Protein AF-A0A1S7RBU4-F1 (afdb_monomer_lite)

Organism: NCBI:txid1183427

Radius of gyration: 19.53 Å; chains: 1; bounding box: 45×47×64 Å

Secondary structure (DSSP, 8-state):
-EEEEEGGGTTSHHHHHHHHHHHHS--TT-S--EEEEE-HHHHHHIIIIIHHHHHHHH-S-EEEEEEEES-SHHHHHHHHHTT-B--SS-TTPBPP-EEEEEEEE--TT-TTS-----------SS-TT-TT---S-HHHHHHHHHHHTTT---S-EE---SS-HHHHHHHHHHHHHTHHHHHHHHHTEE-HHHHHHHHTT-------

Foldseek 3Di:
DEEEEEQVPPPDPVVVVVVVVCVVVDPPVDPDYDYDYDDDVVLVCVVPPVQVVCCVVPQDKDKYKYWDWCPPPVNVVVCVVVVQACDPVQVLHFDTDIDMDIDIDGDPPPPVDDDPPDDAFFDWPFDPPDPPTDQTQPSVLVRVCVCCPPNDDDPAAEAARGSDPNSVRNVVVNCVSVVVSCVVRVVRYHYPRVVVVVVVPPPPPDDD

Sequence (208 aa):
MLLLLPYWMEGGVVAEAFDARLKQTPLTQVKSLSVSFGGQAESLQLVGRDGPEIVRRTGRVVLAAVVDSYIHSDMLDSLAYHGELLTRDNPYGMIPGEAAAVFALGPEDDARLGRIARLAIMEEPENPIDPERGLMGRARASCYGALLEGGFSPDRFIVDLNGDRVRAEEFGYAITTNAAQMADLSDRAEIPALQFALSTGIDIDGSA

Structure (mmCIF, N/CA/C/O backbone):
data_AF-A0A1S7RBU4-F1
#
_entry.id   AF-A0A1S7RBU4-F1
#
loop_
_atom_site.group_PDB
_atom_site.id
_atom_site.type_symbol
_atom_site.label_atom_id
_atom_site.label_alt_id
_atom_site.label_comp_id
_atom_site.label_asym_id
_atom_site.label_entity_id
_atom_site.label_seq_id
_atom_site.pdbx_PDB_ins_code
_atom_site.Cartn_x
_atom_site.Cartn_y
_atom_site.Cartn_z
_atom_site.occupancy
_atom_site.B_iso_or_equiv
_atom_site.auth_seq_id
_atom_site.auth_comp_id
_atom_site.auth_asym_id
_atom_site.auth_atom_id
_atom_site.pdbx_PDB_model_num
ATOM 1 N N . MET A 1 1 ? -10.114 5.257 15.081 1.00 94.06 1 MET A N 1
ATOM 2 C CA . MET A 1 1 ? -9.979 5.226 13.619 1.00 94.06 1 MET A CA 1
ATOM 3 C C . MET A 1 1 ? -8.619 5.782 13.283 1.00 94.06 1 MET A C 1
ATOM 5 O O . MET A 1 1 ? -8.250 6.815 13.830 1.00 94.06 1 MET A O 1
ATOM 9 N N . LEU A 1 2 ? -7.884 5.060 12.456 1.00 96.31 2 LEU A N 1
ATOM 10 C CA . LEU A 1 2 ? -6.666 5.519 11.819 1.00 96.31 2 LEU A CA 1
ATOM 11 C C . LEU A 1 2 ? -7.041 5.860 10.379 1.00 96.31 2 LEU A C 1
ATOM 13 O O . LEU A 1 2 ? -7.685 5.040 9.727 1.00 96.31 2 LEU A O 1
ATOM 17 N N . LEU A 1 3 ? -6.722 7.064 9.927 1.00 95.25 3 LEU A N 1
ATOM 18 C CA . LEU A 1 3 ? -6.988 7.530 8.574 1.00 95.25 3 LEU A CA 1
ATOM 19 C C . LEU A 1 3 ? -5.660 7.883 7.913 1.00 95.25 3 LEU A C 1
ATOM 21 O O . LEU A 1 3 ? -5.007 8.835 8.334 1.00 95.25 3 LEU A O 1
ATOM 25 N N . LEU A 1 4 ? -5.286 7.119 6.893 1.00 95.62 4 LEU A N 1
ATOM 26 C CA . LEU A 1 4 ? -4.128 7.396 6.058 1.00 95.62 4 LEU A CA 1
ATOM 27 C C . LEU A 1 4 ? -4.569 8.186 4.828 1.00 95.62 4 LEU A C 1
ATOM 29 O O . LEU A 1 4 ? -5.413 7.722 4.056 1.00 95.62 4 LEU A O 1
ATOM 33 N N . LEU A 1 5 ? -4.000 9.377 4.687 1.00 94.31 5 LEU A N 1
ATOM 34 C CA . LEU A 1 5 ? -4.124 10.232 3.516 1.00 94.31 5 LEU A CA 1
ATOM 35 C C . LEU A 1 5 ? -2.856 10.113 2.648 1.00 94.31 5 LEU A C 1
ATOM 37 O O . LEU A 1 5 ? -1.787 9.780 3.171 1.00 94.31 5 LEU A O 1
ATOM 41 N N . PRO A 1 6 ? -2.937 10.415 1.345 1.00 91.81 6 PRO A N 1
ATOM 42 C CA . PRO A 1 6 ? -1.786 10.383 0.451 1.00 91.81 6 PRO A CA 1
ATOM 43 C C . PRO A 1 6 ? -0.720 11.395 0.846 1.00 91.81 6 PRO A C 1
ATOM 45 O O . PRO A 1 6 ? -1.039 12.540 1.168 1.00 91.81 6 PRO A O 1
ATOM 48 N N . TYR A 1 7 ? 0.548 11.002 0.737 1.00 90.56 7 TYR A N 1
ATOM 49 C CA . TYR A 1 7 ? 1.692 11.867 1.034 1.00 90.56 7 TYR A CA 1
ATOM 50 C C . TYR A 1 7 ? 1.645 13.222 0.308 1.00 90.56 7 TYR A C 1
ATOM 52 O O . TYR A 1 7 ? 1.931 14.251 0.908 1.00 90.56 7 TYR A O 1
ATOM 60 N N . TRP A 1 8 ? 1.203 13.256 -0.952 1.00 87.94 8 TRP A N 1
ATOM 61 C CA . TRP A 1 8 ? 1.140 14.496 -1.737 1.00 87.94 8 TRP A CA 1
ATOM 62 C C . TRP A 1 8 ? 0.174 15.548 -1.170 1.00 87.94 8 TRP A C 1
ATOM 64 O O . TRP A 1 8 ? 0.286 16.726 -1.501 1.00 87.94 8 TRP A O 1
ATOM 74 N N . MET A 1 9 ? -0.777 15.142 -0.322 1.00 90.44 9 MET A N 1
ATOM 75 C CA . MET A 1 9 ? -1.681 16.071 0.355 1.00 90.44 9 MET A CA 1
ATOM 76 C C . MET A 1 9 ? -1.032 16.744 1.571 1.00 90.44 9 MET A C 1
ATOM 78 O O . MET A 1 9 ? -1.576 17.734 2.066 1.00 90.44 9 MET A O 1
ATOM 82 N N . GLU A 1 10 ? 0.077 16.213 2.092 1.00 91.56 10 GLU A N 1
ATOM 83 C CA . GLU A 1 10 ? 0.672 16.659 3.351 1.00 91.56 10 GLU A CA 1
ATOM 84 C C . GLU A 1 10 ? 1.029 18.154 3.312 1.00 91.56 10 GLU A C 1
ATOM 86 O O . GLU A 1 10 ? 1.735 18.633 2.428 1.00 91.56 10 GLU A O 1
ATOM 91 N N . GLY A 1 11 ? 0.501 18.915 4.276 1.00 88.31 11 GLY A N 1
ATOM 92 C CA . GLY A 1 11 ? 0.744 20.359 4.386 1.00 88.31 11 GLY A CA 1
ATOM 93 C C . GLY A 1 11 ? 0.125 21.223 3.276 1.00 88.31 11 GLY A C 1
ATOM 94 O O . GLY A 1 11 ? 0.402 22.419 3.231 1.00 88.31 11 GLY A O 1
ATOM 95 N N . GLY A 1 12 ? -0.696 20.649 2.389 1.00 88.31 12 GLY A N 1
ATOM 96 C CA . GLY A 1 12 ? -1.317 21.353 1.266 1.00 88.31 12 GLY A CA 1
ATOM 97 C C . GLY A 1 12 ? -2.764 21.797 1.508 1.00 88.31 12 GLY A C 1
ATOM 98 O O . GLY A 1 12 ? -3.464 21.307 2.397 1.00 88.31 12 GLY A O 1
ATOM 99 N N . VAL A 1 13 ? -3.260 22.674 0.627 1.00 89.88 13 VAL A N 1
ATOM 100 C CA . VAL A 1 13 ? -4.643 23.201 0.658 1.00 89.88 13 VAL A CA 1
ATOM 101 C C . VAL A 1 13 ? -5.711 22.105 0.578 1.00 89.88 13 VAL A C 1
ATOM 103 O O . VAL A 1 13 ? -6.801 22.245 1.133 1.00 89.88 13 VAL A O 1
ATOM 106 N N . VAL A 1 14 ? -5.398 20.986 -0.084 1.00 88.62 14 VAL A N 1
ATOM 107 C CA . VAL A 1 14 ? -6.306 19.837 -0.199 1.00 88.62 14 VAL A CA 1
ATOM 108 C C . VAL A 1 14 ? -6.482 19.148 1.157 1.00 88.62 14 VAL A C 1
ATOM 110 O O . VAL A 1 14 ? -7.610 18.815 1.523 1.00 88.62 14 VAL A O 1
ATOM 113 N N . ALA A 1 15 ? -5.410 18.986 1.944 1.00 90.50 15 ALA A N 1
ATOM 114 C CA . ALA A 1 15 ? -5.504 18.436 3.297 1.00 90.50 15 ALA A CA 1
ATOM 115 C C . ALA A 1 15 ? -6.285 19.360 4.239 1.00 90.50 15 ALA A C 1
ATOM 117 O O . ALA A 1 15 ? -7.113 18.877 5.011 1.00 90.50 15 ALA A O 1
ATOM 118 N N . GLU A 1 16 ? -6.085 20.677 4.145 1.00 91.69 16 GLU A N 1
ATOM 119 C CA . GLU A 1 16 ? -6.846 21.655 4.933 1.00 91.69 16 GLU A CA 1
ATOM 120 C C . GLU A 1 16 ? -8.346 21.602 4.612 1.00 91.69 16 GLU A C 1
ATOM 122 O O . GLU A 1 16 ? -9.185 21.551 5.517 1.00 91.69 16 GLU A O 1
ATOM 127 N N . ALA A 1 17 ? -8.698 21.560 3.323 1.00 90.56 17 ALA A N 1
ATOM 128 C CA . ALA A 1 17 ? -10.083 21.443 2.877 1.00 90.56 17 ALA A CA 1
ATOM 129 C C . ALA A 1 17 ? -10.718 20.116 3.325 1.00 90.56 17 ALA A C 1
ATOM 131 O O . ALA A 1 17 ? -11.875 20.091 3.764 1.00 90.56 17 ALA A O 1
ATOM 132 N N . PHE A 1 18 ? -9.961 19.018 3.251 1.00 89.94 18 PHE A N 1
ATOM 133 C CA . PHE A 1 18 ? -10.397 17.710 3.725 1.00 89.94 18 PHE A CA 1
ATOM 134 C C . PHE A 1 18 ? -10.658 17.716 5.238 1.00 89.94 18 PHE A C 1
ATOM 136 O O . PHE A 1 18 ? -11.733 17.301 5.674 1.00 89.94 18 PHE A O 1
ATOM 143 N N . ASP A 1 19 ? -9.730 18.242 6.042 1.00 89.94 19 ASP A N 1
ATOM 144 C CA . ASP A 1 19 ? -9.872 18.343 7.500 1.00 89.94 19 ASP A CA 1
ATOM 145 C C . ASP A 1 19 ? -11.056 19.239 7.902 1.00 89.94 19 ASP A C 1
ATOM 147 O O . ASP A 1 19 ? -11.863 18.873 8.763 1.00 89.94 19 ASP A O 1
ATOM 151 N N . ALA A 1 20 ? -11.244 20.375 7.222 1.00 91.62 20 ALA A N 1
ATOM 152 C CA . ALA A 1 20 ? -12.401 21.242 7.432 1.00 91.62 20 ALA A CA 1
ATOM 153 C C . ALA A 1 20 ? -13.725 20.501 7.176 1.00 91.62 20 ALA A C 1
ATOM 155 O O . ALA A 1 20 ? -14.667 20.612 7.967 1.00 91.62 20 ALA A O 1
ATOM 156 N N . ARG A 1 21 ? -13.794 19.697 6.108 1.00 91.56 21 ARG A N 1
ATOM 157 C CA . ARG A 1 21 ? -14.980 18.895 5.776 1.00 91.56 21 ARG A CA 1
ATOM 158 C C . ARG A 1 21 ? -15.196 17.740 6.751 1.00 91.56 21 ARG A C 1
ATOM 160 O O . ARG A 1 21 ? -16.340 17.447 7.107 1.00 91.56 21 ARG A O 1
ATOM 167 N N . LEU A 1 22 ? -14.122 17.118 7.226 1.00 88.94 22 LEU A N 1
ATOM 168 C CA . LEU A 1 22 ? -14.175 16.052 8.221 1.00 88.94 22 LEU A CA 1
ATOM 169 C C . LEU A 1 22 ? -14.716 16.566 9.561 1.00 88.94 22 LEU A C 1
ATOM 171 O O . LEU A 1 22 ? -15.586 15.935 10.155 1.00 88.94 22 LEU A O 1
ATOM 175 N N . LYS A 1 23 ? -14.298 17.763 9.989 1.00 87.88 23 LYS A N 1
ATOM 176 C CA . LYS A 1 23 ? -14.833 18.443 11.183 1.00 87.88 23 LYS A CA 1
ATOM 177 C C . LYS A 1 23 ? -16.326 18.765 11.073 1.00 87.88 23 LYS A C 1
ATOM 179 O O . LYS A 1 23 ? -17.026 18.756 12.082 1.00 87.88 23 LYS A O 1
ATOM 184 N N . GLN A 1 24 ? -16.820 19.025 9.863 1.00 91.00 24 GLN A N 1
ATOM 185 C CA . GLN A 1 24 ? -18.243 19.268 9.592 1.00 91.00 24 GLN A CA 1
ATOM 186 C C . GLN A 1 24 ? -19.065 17.976 9.460 1.00 91.00 24 GLN A C 1
ATOM 188 O O . GLN A 1 24 ? -20.294 18.031 9.486 1.00 91.00 24 GLN A O 1
ATOM 193 N N . THR A 1 25 ? -18.409 16.819 9.337 1.00 87.94 25 THR A N 1
ATOM 194 C CA . THR A 1 25 ? -19.052 15.520 9.107 1.00 87.94 25 THR A CA 1
ATOM 195 C C . THR A 1 25 ? -18.827 14.610 10.319 1.00 87.94 25 THR A C 1
ATOM 197 O O . THR A 1 25 ? -17.895 13.803 10.328 1.00 87.94 25 THR A O 1
ATOM 200 N N . PRO A 1 26 ? -19.645 14.724 11.382 1.00 80.50 26 PRO A N 1
ATOM 201 C CA . PRO A 1 26 ? -19.399 14.006 12.625 1.00 80.50 26 PRO A CA 1
ATOM 202 C C . PRO A 1 26 ? -19.493 12.489 12.435 1.00 80.50 26 PRO A C 1
ATOM 204 O O . PRO A 1 26 ? -20.545 11.936 12.112 1.00 80.50 26 PRO A O 1
ATOM 207 N N . LEU A 1 27 ? -18.391 11.798 12.721 1.00 89.00 27 LEU A N 1
ATOM 208 C CA . LEU A 1 27 ? -18.329 10.340 12.765 1.00 89.00 27 LEU A CA 1
ATOM 209 C C . LEU A 1 27 ? -18.802 9.851 14.141 1.00 89.00 27 LEU A C 1
ATOM 211 O O . LEU A 1 27 ? -18.001 9.544 15.019 1.00 89.00 27 LEU A O 1
ATOM 215 N N . THR A 1 28 ? -20.119 9.790 14.342 1.00 87.56 28 THR A N 1
ATOM 216 C CA . THR A 1 28 ? -20.761 9.560 15.657 1.00 87.56 28 THR A CA 1
ATOM 217 C C . THR A 1 28 ? -20.334 8.275 16.377 1.00 87.56 28 THR A C 1
ATOM 219 O O . THR A 1 28 ? -20.399 8.209 17.603 1.00 87.56 28 THR A O 1
ATOM 222 N N . GLN A 1 29 ? -19.873 7.259 15.645 1.00 88.19 29 GLN A N 1
ATOM 223 C CA . GLN A 1 29 ? -19.401 5.987 16.207 1.00 88.19 29 GLN A CA 1
ATOM 224 C C . GLN A 1 29 ? -17.879 5.947 16.440 1.00 88.19 29 GLN A C 1
ATOM 226 O O . GLN A 1 29 ? -17.362 5.007 17.049 1.00 88.19 29 GLN A O 1
ATOM 231 N N . VAL A 1 30 ? -17.141 6.963 15.986 1.00 91.44 30 VAL A N 1
ATOM 232 C CA . VAL A 1 30 ? -15.683 7.035 16.093 1.00 91.44 30 VAL A CA 1
ATOM 233 C C . VAL A 1 30 ? -15.299 7.797 17.358 1.00 91.44 30 VAL A C 1
ATOM 235 O O . VAL A 1 30 ? -15.449 9.008 17.452 1.00 91.44 30 VAL A O 1
ATOM 238 N N . LYS A 1 31 ? -14.763 7.074 18.348 1.00 90.88 31 LYS A N 1
ATOM 239 C CA . LYS A 1 31 ? -14.327 7.663 19.631 1.00 90.88 31 LYS A CA 1
ATOM 240 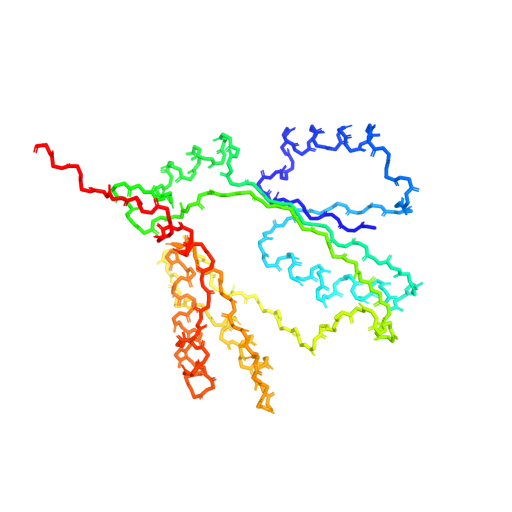C C . LYS A 1 31 ? -13.033 8.469 19.533 1.00 90.88 31 LYS A C 1
ATOM 242 O O . LYS A 1 31 ? -12.808 9.368 20.333 1.00 90.88 31 LYS A O 1
ATOM 247 N N . SER A 1 32 ? -12.157 8.088 18.611 1.00 91.44 32 SER A N 1
ATOM 248 C CA . SER A 1 32 ? -10.883 8.754 18.361 1.00 91.44 32 SER A CA 1
ATOM 249 C C . SER A 1 32 ? -10.526 8.636 16.889 1.00 91.44 32 SER A C 1
ATOM 251 O O . SER A 1 32 ? -10.759 7.591 16.272 1.00 91.44 32 SER A O 1
ATOM 253 N N . LEU A 1 33 ? -9.947 9.697 16.345 1.00 92.62 33 LEU A N 1
ATOM 254 C CA . LEU A 1 33 ? -9.443 9.767 14.984 1.00 92.62 33 LEU A CA 1
ATOM 255 C C . LEU A 1 33 ? -7.976 10.195 15.040 1.00 92.62 33 LEU A C 1
ATOM 257 O O . LEU A 1 33 ? -7.649 11.178 15.698 1.00 92.62 33 LEU A O 1
ATOM 261 N N . SER A 1 34 ? -7.114 9.447 14.362 1.00 93.50 34 SER A N 1
ATOM 262 C CA . SER A 1 34 ? -5.726 9.814 14.101 1.00 93.50 34 SER A CA 1
ATOM 263 C C . SER A 1 34 ? -5.553 9.862 12.593 1.00 93.50 34 SER A C 1
ATOM 265 O O . SER A 1 34 ? -5.916 8.904 11.913 1.00 93.50 34 SER A O 1
ATOM 267 N N . VAL A 1 35 ? -5.061 10.991 12.096 1.00 92.94 35 VAL A N 1
ATOM 268 C CA . VAL A 1 35 ? -4.777 11.205 10.677 1.00 92.94 35 VAL A CA 1
ATOM 269 C C . VAL A 1 35 ? -3.267 11.151 10.488 1.00 92.94 35 VAL A C 1
ATOM 271 O O . VAL A 1 35 ? -2.536 11.748 11.278 1.00 92.94 35 VAL A O 1
ATOM 274 N N . SER A 1 36 ? -2.819 10.430 9.470 1.00 94.38 36 SER A N 1
ATOM 275 C CA . SER A 1 36 ? -1.423 10.364 9.043 1.00 94.38 36 SER A CA 1
ATOM 276 C C . SER A 1 36 ? -1.341 10.495 7.527 1.00 94.38 36 SER A C 1
ATOM 278 O O . SER A 1 36 ? -2.318 10.230 6.826 1.00 94.38 36 SER A O 1
ATOM 280 N N . PHE A 1 37 ? -0.168 10.869 7.032 1.00 94.12 37 PHE A N 1
ATOM 281 C CA . PHE A 1 37 ? 0.140 10.930 5.608 1.00 94.12 37 PHE A CA 1
ATOM 282 C C . PHE A 1 37 ? 1.181 9.865 5.285 1.00 94.12 37 PHE A C 1
ATOM 284 O O . PHE A 1 37 ? 2.033 9.565 6.122 1.00 94.12 37 PHE A O 1
ATOM 291 N N . GLY A 1 38 ? 1.097 9.259 4.107 1.00 91.31 38 GLY A N 1
ATOM 292 C CA . GLY A 1 38 ? 2.061 8.241 3.716 1.00 91.31 38 GLY A CA 1
ATOM 293 C C . GLY A 1 38 ? 1.909 7.784 2.279 1.00 91.31 38 GLY A C 1
ATOM 294 O O . GLY A 1 38 ? 0.998 8.200 1.559 1.00 91.31 38 GLY A O 1
ATOM 295 N N . GLY A 1 39 ? 2.853 6.946 1.870 1.00 85.44 39 GLY A N 1
ATOM 296 C CA . GLY A 1 39 ? 2.828 6.267 0.593 1.00 85.44 39 GLY A CA 1
ATOM 297 C C . GLY A 1 39 ? 1.990 4.992 0.623 1.00 85.44 39 GLY A C 1
ATOM 298 O O . GLY A 1 39 ? 1.121 4.756 1.467 1.00 85.44 39 GLY A O 1
ATOM 299 N N . GLN A 1 40 ? 2.251 4.149 -0.366 1.00 79.81 40 GLN A N 1
ATOM 300 C CA . GLN A 1 40 ? 1.409 2.994 -0.633 1.00 79.81 40 GLN A CA 1
ATOM 301 C C . GLN A 1 40 ? 1.670 1.838 0.337 1.00 79.81 40 GLN A C 1
ATOM 303 O O . GLN A 1 40 ? 0.729 1.150 0.738 1.00 79.81 40 GLN A O 1
ATOM 308 N N . ALA A 1 41 ? 2.920 1.636 0.760 1.00 86.75 41 ALA A N 1
ATOM 309 C CA . ALA A 1 41 ? 3.284 0.566 1.687 1.00 86.75 41 ALA A CA 1
ATOM 310 C C . ALA A 1 41 ? 2.760 0.833 3.110 1.00 86.75 41 ALA A C 1
ATOM 312 O O . ALA A 1 41 ? 2.440 -0.101 3.846 1.00 86.75 41 ALA A O 1
ATOM 313 N N . GLU A 1 42 ? 2.611 2.102 3.489 1.00 91.00 42 GLU A N 1
ATOM 314 C CA . GLU A 1 42 ? 2.107 2.558 4.783 1.00 91.00 42 GLU A CA 1
ATOM 315 C C . GLU A 1 42 ? 0.681 2.069 5.039 1.00 91.00 42 GLU A C 1
ATOM 317 O O . GLU A 1 42 ? 0.338 1.757 6.178 1.00 91.00 42 GLU A O 1
ATOM 322 N N . SER A 1 43 ? -0.128 1.902 3.988 1.00 89.94 43 SER A N 1
ATOM 323 C CA . SER A 1 43 ? -1.467 1.316 4.101 1.00 89.94 43 SER A CA 1
ATOM 324 C C . SER A 1 43 ? -1.427 -0.113 4.666 1.00 89.94 43 SER A C 1
ATOM 326 O O . SER A 1 43 ? -2.209 -0.462 5.555 1.00 89.94 43 SER A O 1
ATOM 328 N N . LEU A 1 44 ? -0.460 -0.924 4.223 1.00 91.44 44 LEU A N 1
ATOM 329 C CA . LEU A 1 44 ? -0.251 -2.287 4.709 1.00 91.44 44 LEU A CA 1
ATOM 330 C C . LEU A 1 44 ? 0.349 -2.298 6.117 1.00 91.44 44 LEU A C 1
ATOM 332 O O . LEU A 1 44 ? -0.016 -3.157 6.919 1.00 91.44 44 LEU A O 1
ATOM 336 N N . GLN A 1 45 ? 1.215 -1.337 6.458 1.00 92.56 45 GLN A N 1
ATOM 337 C CA . GLN A 1 45 ? 1.725 -1.190 7.828 1.00 92.56 45 GLN A CA 1
ATOM 338 C C . GLN A 1 45 ? 0.598 -0.833 8.804 1.00 92.56 45 GLN A C 1
ATOM 340 O O . GLN A 1 45 ? 0.501 -1.418 9.886 1.00 92.56 45 GLN A O 1
ATOM 345 N N . LEU A 1 46 ? -0.306 0.057 8.392 1.00 93.81 46 LEU A N 1
ATOM 346 C CA . LEU A 1 46 ? -1.450 0.475 9.192 1.00 93.81 46 LEU A CA 1
ATOM 347 C C . LEU A 1 46 ? -2.372 -0.705 9.518 1.00 93.81 46 LEU A C 1
ATOM 349 O O . LEU A 1 46 ? -2.797 -0.878 10.663 1.00 93.81 46 LEU A O 1
ATOM 353 N N . VAL A 1 47 ? -2.668 -1.530 8.510 1.00 92.69 47 VAL A N 1
ATOM 354 C CA . VAL A 1 47 ? -3.570 -2.684 8.628 1.00 92.69 47 VAL A CA 1
ATOM 355 C C . VAL A 1 47 ? -2.888 -3.877 9.304 1.00 92.69 47 VAL A C 1
ATOM 357 O O . VAL A 1 47 ? -3.520 -4.567 10.101 1.00 92.69 47 VAL A O 1
ATOM 360 N N . GLY A 1 48 ? -1.612 -4.126 9.010 1.00 92.75 48 GLY A N 1
ATOM 361 C CA . GLY A 1 48 ? -0.881 -5.313 9.455 1.00 92.75 48 GLY A CA 1
ATOM 362 C C . GLY A 1 48 ? -0.144 -5.171 10.786 1.00 92.75 48 GLY A C 1
ATOM 363 O O . GLY A 1 48 ? 0.015 -6.164 11.498 1.00 92.75 48 GLY A O 1
ATOM 364 N N . ARG A 1 49 ? 0.308 -3.964 11.142 1.00 93.56 49 ARG A N 1
ATOM 365 C CA . ARG A 1 49 ? 1.142 -3.719 12.329 1.00 93.56 49 ARG A CA 1
ATOM 366 C C . ARG A 1 49 ? 0.442 -2.812 13.334 1.00 93.56 49 ARG A C 1
ATOM 368 O O . ARG A 1 49 ? 0.115 -3.265 14.432 1.00 93.56 49 ARG A O 1
ATOM 375 N N . ASP A 1 50 ? 0.172 -1.571 12.943 1.00 94.44 50 ASP A N 1
ATOM 376 C CA . ASP A 1 50 ? -0.206 -0.509 13.883 1.00 94.44 50 ASP A CA 1
ATOM 377 C C . ASP A 1 50 ? -1.629 -0.717 14.424 1.00 94.44 50 ASP A C 1
ATOM 379 O O . ASP A 1 50 ? -1.877 -0.670 15.633 1.00 94.44 50 ASP A O 1
ATOM 383 N N . GLY A 1 51 ? -2.579 -1.024 13.537 1.00 94.62 51 GLY A N 1
ATOM 384 C CA . GLY A 1 51 ? -3.953 -1.354 13.901 1.00 94.62 51 GLY A CA 1
ATOM 385 C C . GLY A 1 51 ? -4.042 -2.559 14.848 1.00 94.62 51 GLY A C 1
ATOM 386 O O . GLY A 1 51 ? -4.596 -2.410 15.943 1.00 94.62 51 GLY A O 1
ATOM 387 N N . PRO A 1 52 ? -3.470 -3.729 14.498 1.00 93.50 52 PRO A N 1
ATOM 388 C CA . PRO A 1 52 ? -3.451 -4.901 15.372 1.00 93.50 52 PRO A CA 1
ATOM 389 C C . PRO A 1 52 ? -2.763 -4.658 16.720 1.00 93.50 52 PRO A C 1
ATOM 391 O O . PRO A 1 52 ? -3.216 -5.181 17.737 1.00 93.50 52 PRO A O 1
ATOM 394 N N . GLU A 1 53 ? -1.708 -3.840 16.778 1.00 94.38 53 GLU A N 1
ATOM 395 C CA . GLU A 1 53 ? -1.086 -3.453 18.049 1.00 94.38 53 GLU A CA 1
ATOM 396 C C . GLU A 1 53 ? -2.056 -2.673 18.947 1.00 94.38 53 GLU A C 1
ATOM 398 O O . GLU A 1 53 ? -2.203 -2.983 20.134 1.00 94.38 53 GLU A O 1
ATOM 403 N N . ILE A 1 54 ? -2.782 -1.703 18.387 1.00 94.69 54 ILE A N 1
ATOM 404 C CA . ILE A 1 54 ? -3.788 -0.941 19.135 1.00 94.69 54 ILE A CA 1
ATOM 405 C C . ILE A 1 54 ? -4.933 -1.848 19.589 1.00 94.69 54 ILE A C 1
ATOM 407 O O . ILE A 1 54 ? -5.380 -1.724 20.735 1.00 94.69 54 ILE A O 1
ATOM 411 N N . VAL A 1 55 ? -5.397 -2.767 18.736 1.00 94.06 55 VAL A N 1
ATOM 412 C CA . VAL A 1 55 ? -6.407 -3.770 19.107 1.00 94.06 55 VAL A CA 1
ATOM 413 C C . VAL A 1 55 ? -5.913 -4.588 20.299 1.00 94.06 55 VAL A C 1
ATOM 415 O O . VAL A 1 55 ? -6.611 -4.647 21.309 1.00 94.06 55 VAL A O 1
ATOM 418 N N . ARG A 1 56 ? -4.694 -5.144 20.245 1.00 93.31 56 ARG A N 1
ATOM 419 C CA . ARG A 1 56 ? -4.107 -5.930 21.346 1.00 93.31 56 ARG A CA 1
ATOM 420 C C . ARG A 1 56 ? -4.003 -5.131 22.644 1.00 93.31 56 ARG A C 1
ATOM 422 O O . ARG A 1 56 ? -4.335 -5.644 23.707 1.00 93.31 56 ARG A O 1
ATOM 429 N N . ARG A 1 57 ? -3.583 -3.864 22.571 1.00 94.38 57 ARG A N 1
ATOM 430 C CA . ARG A 1 57 ? -3.421 -2.998 23.750 1.00 94.38 57 ARG A CA 1
ATOM 431 C C . ARG A 1 57 ? -4.750 -2.559 24.366 1.00 94.38 57 ARG A C 1
ATOM 433 O O . ARG A 1 57 ? -4.811 -2.308 25.565 1.00 94.38 57 ARG A O 1
ATOM 440 N N . THR A 1 58 ? -5.795 -2.389 23.556 1.00 92.56 58 THR A N 1
ATOM 441 C CA . THR A 1 58 ? -7.044 -1.739 23.996 1.00 92.56 58 THR A CA 1
ATOM 442 C C . THR A 1 58 ? -8.256 -2.665 24.055 1.00 92.56 58 THR A C 1
ATOM 444 O O . THR A 1 58 ? -9.258 -2.292 24.664 1.00 92.56 58 THR A O 1
ATOM 447 N N . GLY A 1 59 ? -8.202 -3.829 23.405 1.00 90.00 59 GLY A N 1
ATOM 448 C CA . GLY A 1 59 ? -9.330 -4.747 23.224 1.00 90.00 59 GLY A CA 1
ATOM 449 C C . GLY A 1 59 ? -10.476 -4.177 22.378 1.00 90.00 59 GLY A C 1
ATOM 450 O O . GLY A 1 59 ? -11.575 -4.725 22.382 1.00 90.00 59 GLY A O 1
ATOM 451 N N . ARG A 1 60 ? -10.269 -3.042 21.697 1.00 88.38 60 ARG A N 1
ATOM 452 C CA . ARG A 1 60 ? -11.304 -2.345 20.920 1.00 88.38 60 ARG A CA 1
ATOM 453 C C . ARG A 1 60 ? -11.145 -2.612 19.433 1.00 88.38 60 ARG A C 1
ATOM 455 O O . ARG A 1 60 ? -10.034 -2.813 18.955 1.00 88.38 60 ARG A O 1
ATOM 462 N N . VAL A 1 61 ? -12.255 -2.501 18.705 1.00 91.50 61 VAL A N 1
ATOM 463 C CA . VAL A 1 61 ? -12.233 -2.461 17.241 1.00 91.50 61 VAL A CA 1
ATOM 464 C C . VAL A 1 61 ? -11.533 -1.186 16.771 1.00 91.50 61 VAL A C 1
ATOM 466 O O . VAL A 1 61 ? -11.853 -0.082 17.226 1.00 91.50 61 VAL A O 1
ATOM 469 N N . VAL A 1 62 ? -10.597 -1.342 15.842 1.00 94.88 62 VAL A N 1
ATOM 470 C CA . VAL A 1 62 ? -9.891 -0.249 15.175 1.00 94.88 62 VAL A CA 1
ATOM 471 C C . VAL A 1 62 ? -10.326 -0.218 13.718 1.00 94.88 62 VAL A C 1
ATOM 473 O O . VAL A 1 62 ? -10.191 -1.201 13.002 1.00 94.88 62 VAL A O 1
ATOM 476 N N . LEU A 1 63 ? -10.844 0.925 13.273 1.00 95.12 63 LEU A N 1
ATOM 477 C CA . LEU A 1 63 ? -11.045 1.186 11.849 1.00 95.12 63 LEU A CA 1
ATOM 478 C C . LEU A 1 63 ? -9.744 1.738 11.269 1.00 95.12 63 LEU A C 1
ATOM 480 O O . LEU A 1 63 ? -9.295 2.782 11.743 1.00 95.12 63 LEU A O 1
ATOM 484 N N . ALA A 1 64 ? -9.167 1.058 10.284 1.00 95.44 64 ALA A N 1
ATOM 485 C CA . ALA A 1 64 ? -8.072 1.553 9.459 1.00 95.44 64 ALA A CA 1
ATOM 486 C C . ALA A 1 64 ? -8.651 1.956 8.100 1.00 95.44 64 ALA A C 1
ATOM 488 O O . ALA A 1 64 ? -9.132 1.108 7.354 1.00 95.44 64 ALA A O 1
ATOM 489 N N . ALA A 1 65 ? -8.673 3.252 7.817 1.00 94.94 65 ALA A N 1
ATOM 490 C CA . ALA A 1 65 ? -9.175 3.813 6.576 1.00 94.94 65 ALA A CA 1
ATOM 491 C C . ALA A 1 65 ? -8.021 4.382 5.761 1.00 94.94 65 ALA A C 1
ATOM 493 O O . ALA A 1 65 ? -7.131 5.028 6.311 1.00 94.94 65 ALA A O 1
ATOM 494 N N . VAL A 1 66 ? -8.061 4.147 4.459 1.00 94.19 66 VAL A N 1
ATOM 495 C CA . VAL A 1 66 ? -7.055 4.598 3.502 1.00 94.19 66 VAL A CA 1
ATOM 496 C C . VAL A 1 66 ? -7.794 5.222 2.333 1.00 94.19 66 VAL A C 1
ATOM 498 O O . VAL A 1 66 ? -8.797 4.669 1.876 1.00 94.19 66 VAL A O 1
ATOM 501 N N . VAL A 1 67 ? -7.318 6.370 1.870 1.00 92.06 67 VAL A N 1
ATOM 502 C CA . VAL A 1 67 ? -7.807 7.029 0.658 1.00 92.06 67 VAL A CA 1
ATOM 503 C C . VAL A 1 67 ? -6.617 7.405 -0.204 1.00 92.06 67 VAL A C 1
ATOM 505 O O . VAL A 1 67 ? -5.587 7.811 0.326 1.00 92.06 67 VAL A O 1
ATOM 508 N N . ASP A 1 68 ? -6.767 7.272 -1.514 1.00 89.50 68 ASP A N 1
ATOM 509 C CA . ASP A 1 68 ? -5.799 7.770 -2.478 1.00 89.50 68 ASP A CA 1
ATOM 510 C C . ASP A 1 68 ? -6.480 8.252 -3.756 1.00 89.50 68 ASP A C 1
ATOM 512 O O . ASP A 1 68 ? -7.538 7.748 -4.141 1.00 89.50 68 ASP A O 1
ATOM 516 N N . SER A 1 69 ? -5.889 9.260 -4.390 1.00 88.56 69 SER A N 1
ATOM 517 C CA . SER A 1 69 ? -6.380 9.835 -5.637 1.00 88.56 69 SER A CA 1
ATOM 518 C C . SER A 1 69 ? -5.222 10.352 -6.480 1.00 88.56 69 SER A C 1
ATOM 520 O O . SER A 1 69 ? -4.549 11.317 -6.119 1.00 88.56 69 SER A O 1
ATOM 522 N N . TYR A 1 70 ? -5.040 9.720 -7.638 1.00 89.44 70 TYR A N 1
ATOM 523 C CA . TYR A 1 70 ? -4.145 10.161 -8.707 1.00 89.44 70 TYR A CA 1
ATOM 524 C C . TYR A 1 70 ? -4.865 11.023 -9.758 1.00 89.44 70 TYR A C 1
ATOM 526 O O . TYR A 1 70 ? -4.243 11.434 -10.730 1.00 89.44 70 TYR A O 1
ATOM 534 N N . ILE A 1 71 ? -6.166 11.302 -9.587 1.00 91.00 71 ILE A N 1
ATOM 535 C CA . ILE A 1 71 ? -6.973 12.060 -10.563 1.00 91.00 71 ILE A CA 1
ATOM 536 C C . ILE A 1 71 ? -7.162 13.540 -10.197 1.00 91.00 71 ILE A C 1
ATOM 538 O O . ILE A 1 71 ? -7.863 14.269 -10.899 1.00 91.00 71 ILE A O 1
ATOM 542 N N . HIS A 1 72 ? -6.554 14.000 -9.101 1.00 89.44 72 HIS A N 1
ATOM 543 C CA . HIS A 1 72 ? -6.509 15.424 -8.772 1.00 89.44 72 HIS A CA 1
ATOM 544 C C . HIS A 1 72 ? -5.712 16.188 -9.842 1.00 89.44 72 HIS A C 1
ATOM 546 O O . HIS A 1 72 ? -4.682 15.689 -10.290 1.00 89.44 72 HIS A O 1
ATOM 552 N N . SER A 1 73 ? -6.145 17.395 -10.230 1.00 88.81 73 SER A N 1
ATOM 553 C CA . SER A 1 73 ? -5.523 18.170 -11.323 1.00 88.81 73 SER A CA 1
ATOM 554 C C . SER A 1 73 ? -4.014 18.311 -11.156 1.00 88.81 73 SER A C 1
ATOM 556 O O . SER A 1 73 ? -3.260 17.941 -12.045 1.00 88.81 73 SER A O 1
ATOM 558 N N . ASP A 1 74 ? -3.577 18.744 -9.975 1.00 86.00 74 ASP A N 1
ATOM 559 C CA . ASP A 1 74 ? -2.163 19.010 -9.697 1.00 86.00 74 ASP A CA 1
ATOM 560 C C . ASP A 1 74 ? -1.322 17.725 -9.751 1.00 86.00 74 ASP A C 1
ATOM 562 O O . ASP A 1 74 ? -0.151 17.743 -10.129 1.00 86.00 74 ASP A O 1
ATOM 566 N N . MET A 1 75 ? -1.936 16.591 -9.399 1.00 88.62 75 MET A N 1
ATOM 567 C CA . MET A 1 75 ? -1.305 15.280 -9.478 1.00 88.62 75 MET A CA 1
ATOM 568 C C . MET A 1 75 ? -1.207 14.820 -10.935 1.00 88.62 75 MET A C 1
ATOM 570 O O . MET A 1 75 ? -0.133 14.425 -11.371 1.00 88.62 75 MET A O 1
ATOM 574 N N . LEU A 1 76 ? -2.285 14.938 -11.713 1.00 91.88 76 LEU A N 1
ATOM 575 C CA . LEU A 1 76 ? -2.282 14.614 -13.141 1.00 91.88 76 LEU A CA 1
ATOM 576 C C . LEU A 1 76 ? -1.265 15.456 -13.918 1.00 91.88 76 LEU A C 1
ATOM 578 O O . LEU A 1 76 ? -0.516 14.899 -14.718 1.00 91.88 76 LEU A O 1
ATOM 582 N N . ASP A 1 77 ? -1.200 16.761 -13.653 1.00 91.56 77 ASP A N 1
ATOM 583 C CA . ASP A 1 77 ? -0.233 17.664 -14.280 1.00 91.56 77 ASP A CA 1
ATOM 584 C C . ASP A 1 77 ? 1.205 17.267 -13.925 1.00 91.56 77 ASP A C 1
ATOM 586 O O . ASP A 1 77 ? 2.068 17.220 -14.803 1.00 91.56 77 ASP A O 1
ATOM 590 N N . SER A 1 78 ? 1.462 16.916 -12.660 1.00 90.25 78 SER A N 1
ATOM 591 C CA . SER A 1 78 ? 2.769 16.416 -12.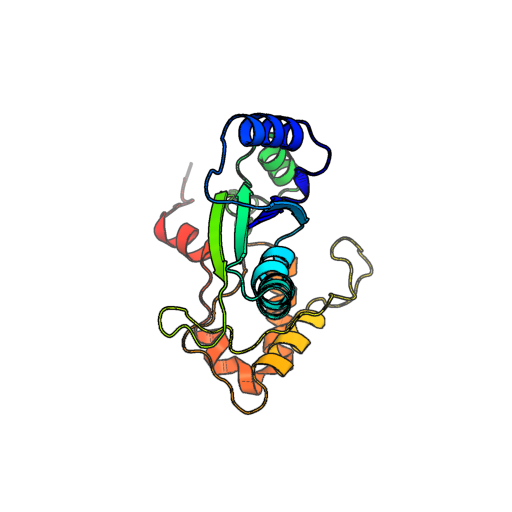224 1.00 90.25 78 SER A CA 1
ATOM 592 C C . SER A 1 78 ? 3.146 15.112 -12.933 1.00 90.25 78 SER A C 1
ATOM 594 O O . SER A 1 78 ? 4.231 15.018 -13.505 1.00 90.25 78 SER A O 1
ATOM 596 N N . LEU A 1 79 ? 2.256 14.117 -12.961 1.00 90.75 79 LEU A N 1
ATOM 597 C CA . LEU A 1 79 ? 2.516 12.830 -13.620 1.00 90.75 79 LEU A CA 1
ATOM 598 C C . LEU A 1 79 ? 2.726 13.004 -15.130 1.00 90.75 79 LEU A C 1
ATOM 600 O O . LEU A 1 79 ? 3.594 12.360 -15.716 1.00 90.75 79 LEU A O 1
ATOM 604 N N . ALA A 1 80 ? 1.951 13.886 -15.767 1.00 92.06 80 ALA A N 1
ATOM 605 C CA . ALA A 1 80 ? 2.102 14.211 -17.180 1.00 92.06 80 ALA A CA 1
ATOM 606 C C . ALA A 1 80 ? 3.452 14.885 -17.456 1.00 92.06 80 ALA A C 1
ATOM 608 O O . ALA A 1 80 ? 4.145 14.505 -18.398 1.00 92.06 80 ALA A O 1
ATOM 609 N N . TYR A 1 81 ? 3.850 15.843 -16.614 1.00 93.19 81 TYR A N 1
ATOM 610 C CA . TYR A 1 81 ? 5.130 16.543 -16.726 1.00 93.19 81 TYR A CA 1
ATOM 611 C C . TYR A 1 81 ? 6.330 15.593 -16.606 1.00 93.19 81 TYR A C 1
ATOM 613 O O . TYR A 1 81 ? 7.301 15.734 -17.348 1.00 93.19 81 TYR A O 1
ATOM 621 N N . HIS A 1 82 ? 6.248 14.594 -15.724 1.00 89.81 82 HIS A N 1
ATOM 622 C CA . HIS A 1 82 ? 7.291 13.577 -15.551 1.00 89.81 82 HIS A CA 1
ATOM 623 C C . HIS A 1 82 ? 7.184 12.410 -16.550 1.00 89.81 82 HIS A C 1
ATOM 625 O O . HIS A 1 82 ? 8.022 11.511 -16.538 1.00 89.81 82 HIS A O 1
ATOM 631 N N . GLY A 1 83 ? 6.188 12.425 -17.443 1.00 90.81 83 GLY A N 1
ATOM 632 C CA . GLY A 1 83 ? 5.983 11.376 -18.440 1.00 90.81 83 GLY A CA 1
ATOM 633 C C . GLY A 1 83 ? 5.575 10.031 -17.836 1.00 90.81 83 GLY A C 1
ATOM 634 O O . GLY A 1 83 ? 5.820 9.000 -18.450 1.00 90.81 83 GLY A O 1
ATOM 635 N N . GLU A 1 84 ? 4.968 10.019 -16.650 1.00 90.94 84 GLU A N 1
ATOM 636 C CA . GLU A 1 84 ? 4.624 8.798 -15.907 1.00 90.94 84 GLU A CA 1
ATOM 637 C C . GLU A 1 84 ? 3.276 8.200 -16.328 1.00 90.94 84 GLU A C 1
ATOM 639 O O . GLU A 1 84 ? 3.010 7.028 -16.070 1.00 90.94 84 GLU A O 1
ATOM 644 N N . LEU A 1 85 ? 2.423 8.982 -16.995 1.00 91.62 85 LEU A N 1
ATOM 645 C CA . LEU A 1 85 ? 1.097 8.547 -17.435 1.00 91.62 85 LEU A CA 1
ATOM 646 C C . LEU A 1 85 ? 1.147 7.657 -18.677 1.00 91.62 85 LEU A C 1
ATOM 648 O O . LEU A 1 85 ? 1.961 7.865 -19.582 1.00 91.62 85 LEU A O 1
ATOM 652 N N . LEU A 1 86 ? 0.200 6.718 -18.755 1.00 89.19 86 LEU A N 1
ATOM 653 C CA . LEU A 1 86 ? -0.079 5.975 -19.978 1.00 89.19 86 LEU A CA 1
ATOM 654 C C . LEU A 1 86 ? -0.501 6.952 -21.080 1.00 89.19 86 LEU A C 1
ATOM 656 O O . LEU A 1 86 ? -1.556 7.584 -21.007 1.00 89.19 86 LEU A O 1
ATOM 660 N N . THR A 1 87 ? 0.315 7.057 -22.119 1.00 89.00 87 THR A N 1
ATOM 661 C CA . THR A 1 87 ? 0.050 7.888 -23.297 1.00 89.00 87 THR A CA 1
ATOM 662 C C . THR A 1 87 ? 0.489 7.147 -24.556 1.00 89.00 87 THR A C 1
ATOM 664 O O . THR A 1 87 ? 1.099 6.082 -24.484 1.00 89.00 87 THR A O 1
ATOM 667 N N . ARG A 1 88 ? 0.214 7.712 -25.736 1.00 87.69 88 ARG A N 1
ATOM 668 C CA . ARG A 1 88 ? 0.735 7.155 -26.994 1.00 87.69 88 ARG A CA 1
ATOM 669 C C . ARG A 1 88 ? 2.269 7.122 -27.018 1.00 87.69 88 ARG A C 1
ATOM 671 O O . ARG A 1 88 ? 2.841 6.173 -27.543 1.00 87.69 88 ARG A O 1
ATOM 678 N N . ASP A 1 89 ? 2.905 8.135 -26.434 1.00 88.56 89 ASP A N 1
ATOM 679 C CA . ASP A 1 89 ? 4.365 8.275 -26.403 1.00 88.56 89 ASP A CA 1
ATOM 680 C C . ASP A 1 89 ? 5.004 7.524 -25.220 1.00 88.56 89 ASP A C 1
ATOM 682 O O . ASP A 1 89 ? 6.195 7.221 -25.251 1.00 88.56 89 ASP A O 1
ATOM 686 N N . ASN A 1 90 ? 4.207 7.163 -24.206 1.00 87.12 90 ASN A N 1
ATOM 687 C CA . ASN A 1 90 ? 4.593 6.266 -23.120 1.00 87.12 90 ASN A CA 1
ATOM 688 C C . ASN A 1 90 ? 3.551 5.139 -22.928 1.00 87.12 90 ASN A C 1
ATOM 690 O O . ASN A 1 90 ? 2.697 5.234 -22.039 1.00 87.12 90 ASN A O 1
ATOM 694 N N . PRO A 1 91 ? 3.623 4.048 -23.717 1.00 84.19 91 PRO A N 1
ATOM 695 C CA . PRO A 1 91 ? 2.672 2.935 -23.642 1.00 84.19 91 PRO A CA 1
ATOM 696 C C . PRO A 1 91 ? 2.847 2.060 -22.390 1.00 84.19 91 PRO A C 1
ATOM 698 O O . PRO A 1 91 ? 2.082 1.119 -22.188 1.00 84.19 91 PRO A O 1
ATOM 701 N N . TYR A 1 92 ? 3.851 2.350 -21.561 1.00 84.06 92 TYR A N 1
ATOM 702 C CA . TYR A 1 92 ? 4.114 1.648 -20.308 1.00 84.06 92 TYR A CA 1
ATOM 703 C C . TYR A 1 92 ? 3.781 2.498 -19.083 1.00 84.06 92 TYR A C 1
ATOM 705 O O . TYR A 1 92 ? 4.003 2.047 -17.969 1.00 84.06 92 TYR A O 1
ATOM 713 N N . GLY A 1 93 ? 3.264 3.716 -19.263 1.00 88.12 93 GLY A N 1
ATOM 714 C CA . GLY A 1 93 ? 2.909 4.582 -18.147 1.00 88.12 93 GLY A CA 1
ATOM 715 C C . GLY A 1 93 ? 1.729 4.058 -17.326 1.00 88.12 93 GLY A C 1
ATOM 716 O O . GLY A 1 93 ? 0.997 3.152 -17.733 1.00 88.12 93 GLY A O 1
ATOM 717 N N . MET A 1 94 ? 1.534 4.650 -16.152 1.00 88.56 94 MET A N 1
ATOM 718 C CA . MET A 1 94 ? 0.457 4.273 -15.248 1.00 88.56 94 MET A CA 1
ATOM 719 C C . MET A 1 94 ? -0.889 4.873 -15.656 1.00 88.56 94 MET A C 1
ATOM 721 O O . MET A 1 94 ? -0.973 5.988 -16.174 1.00 88.56 94 MET A O 1
ATOM 725 N N . ILE A 1 95 ? -1.965 4.137 -15.373 1.00 89.25 95 ILE A N 1
ATOM 726 C CA . ILE A 1 95 ? -3.335 4.649 -15.462 1.00 89.25 95 ILE A CA 1
ATOM 727 C C . ILE A 1 95 ? -3.688 5.260 -14.098 1.00 89.25 95 ILE A C 1
ATOM 729 O O . ILE A 1 95 ? -3.693 4.532 -13.101 1.00 89.25 95 ILE A O 1
ATOM 733 N N . PRO A 1 96 ? -3.977 6.571 -14.020 1.00 89.38 96 PRO A N 1
ATOM 734 C CA . PRO A 1 96 ? -4.334 7.211 -12.765 1.00 89.38 96 PRO A CA 1
ATOM 735 C C . PRO A 1 96 ? -5.710 6.725 -12.304 1.00 89.38 96 PRO A C 1
ATOM 737 O O . PRO A 1 96 ? -6.627 6.528 -13.103 1.00 89.38 96 PRO A O 1
ATOM 740 N N . GLY A 1 97 ? -5.860 6.547 -10.997 1.00 88.00 97 GLY A N 1
ATOM 741 C CA . GLY A 1 97 ? -7.107 6.113 -10.385 1.00 88.00 97 GLY A CA 1
ATOM 742 C C . GLY A 1 97 ? -7.284 6.695 -8.994 1.00 88.00 97 GLY A C 1
ATOM 743 O O . GLY A 1 97 ? -6.402 7.362 -8.454 1.00 88.00 97 GLY A O 1
ATOM 744 N N . GLU A 1 98 ? -8.439 6.430 -8.408 1.00 90.31 98 GLU A N 1
ATOM 745 C CA . GLU A 1 98 ? -8.739 6.780 -7.028 1.00 90.31 98 GLU A CA 1
ATOM 746 C C . GLU A 1 98 ? -9.409 5.609 -6.325 1.00 90.31 98 GLU A C 1
ATOM 748 O O . GLU A 1 98 ? -10.120 4.809 -6.938 1.00 90.31 98 GLU A O 1
ATOM 753 N N . ALA A 1 99 ? -9.152 5.490 -5.030 1.00 89.88 99 ALA A N 1
ATOM 754 C CA . ALA A 1 99 ? -9.719 4.439 -4.215 1.00 89.88 99 ALA A CA 1
ATOM 755 C C . ALA A 1 99 ? -9.833 4.886 -2.761 1.00 89.88 99 ALA A C 1
ATOM 757 O O . ALA A 1 99 ? -9.039 5.674 -2.251 1.00 89.88 99 ALA A O 1
ATOM 758 N N . ALA A 1 100 ? -10.811 4.313 -2.069 1.00 92.69 100 ALA A N 1
ATOM 759 C CA . ALA A 1 100 ? -10.889 4.365 -0.623 1.00 92.69 100 ALA A CA 1
ATOM 760 C C . ALA A 1 100 ? -11.234 2.976 -0.089 1.00 92.69 100 ALA A C 1
ATOM 762 O O . ALA A 1 100 ? -12.078 2.275 -0.649 1.00 92.69 100 ALA A O 1
ATOM 763 N N . ALA A 1 101 ? -10.598 2.587 1.010 1.00 93.44 101 ALA A N 1
ATOM 764 C CA . ALA A 1 101 ? -10.850 1.327 1.691 1.00 93.44 101 ALA A CA 1
ATOM 765 C C . ALA A 1 101 ? -10.930 1.551 3.200 1.00 93.44 101 ALA A C 1
ATOM 767 O O . ALA A 1 101 ? -10.210 2.376 3.761 1.00 93.44 101 ALA A O 1
ATOM 768 N N . VAL A 1 102 ? -11.803 0.797 3.870 1.00 94.19 102 VAL A N 1
ATOM 769 C CA . VAL A 1 102 ? -11.912 0.797 5.332 1.00 94.19 102 VAL A CA 1
ATOM 770 C C . VAL A 1 102 ? -11.891 -0.639 5.831 1.00 94.19 102 VAL A C 1
ATOM 772 O O . VAL A 1 102 ? -12.744 -1.446 5.468 1.00 94.19 102 VAL A O 1
ATOM 775 N N . PHE A 1 103 ? -10.935 -0.937 6.702 1.00 93.19 103 PHE A N 1
ATOM 776 C CA . PHE A 1 103 ? -10.771 -2.225 7.358 1.00 93.19 103 PHE A CA 1
ATOM 777 C C . PHE A 1 103 ? -11.197 -2.114 8.818 1.00 93.19 103 PHE A C 1
ATOM 779 O O . PHE A 1 103 ? -10.759 -1.211 9.535 1.00 93.19 103 PHE A O 1
ATOM 786 N N . ALA A 1 104 ? -12.036 -3.041 9.275 1.00 93.25 104 ALA A N 1
ATOM 787 C CA . ALA A 1 104 ? -12.348 -3.199 10.689 1.00 93.25 104 ALA A CA 1
ATOM 788 C C . ALA A 1 104 ? -11.440 -4.277 11.288 1.00 93.25 104 ALA A C 1
ATOM 790 O O . ALA A 1 104 ? -11.506 -5.441 10.903 1.00 93.25 104 ALA A O 1
ATOM 791 N N . LEU A 1 105 ? -10.596 -3.876 12.231 1.00 93.44 105 LEU A N 1
ATOM 792 C CA . LEU A 1 105 ? -9.645 -4.740 12.917 1.00 93.44 105 LEU A CA 1
ATOM 793 C C . LEU A 1 105 ? -10.168 -5.020 14.321 1.00 93.44 105 LEU A C 1
ATOM 795 O O . LE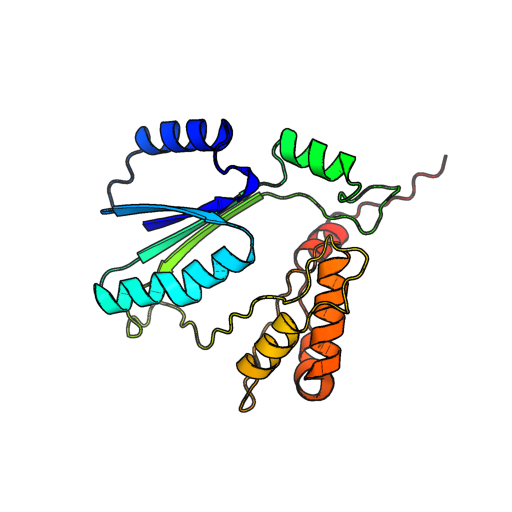U A 1 105 ? -10.477 -4.088 15.065 1.00 93.44 105 LEU A O 1
ATOM 799 N N . GLY A 1 106 ? -10.278 -6.293 14.677 1.00 92.25 106 GLY A N 1
ATOM 800 C CA . GLY A 1 106 ? -10.774 -6.751 15.970 1.00 92.25 106 GLY A CA 1
ATOM 801 C C . GLY A 1 106 ? -9.879 -7.836 16.571 1.00 92.25 106 GLY A C 1
ATOM 802 O O . GLY A 1 106 ? -8.865 -8.194 15.969 1.00 92.25 106 GLY A O 1
ATOM 803 N N . PRO A 1 107 ? -10.212 -8.324 17.777 1.00 87.12 107 PRO A N 1
ATOM 804 C CA . PRO A 1 107 ? -9.482 -9.415 18.420 1.00 87.12 107 PRO A CA 1
ATOM 805 C C . PRO A 1 107 ? -9.426 -10.673 17.537 1.00 87.12 107 PRO A C 1
ATOM 807 O O . PRO A 1 107 ? -10.371 -10.940 16.798 1.00 87.12 107 PRO A O 1
ATOM 810 N N . GLU A 1 108 ? -8.346 -11.457 17.648 1.00 79.06 108 GLU A N 1
ATOM 811 C CA . GLU A 1 108 ? -8.106 -12.644 16.800 1.00 79.06 108 GLU A CA 1
ATOM 812 C C . GLU A 1 108 ? -9.196 -13.724 16.912 1.00 79.06 108 GLU A C 1
ATOM 814 O O . GLU A 1 108 ? -9.395 -14.485 15.968 1.00 79.06 108 GLU A O 1
ATOM 819 N N . ASP A 1 109 ? -9.933 -13.759 18.023 1.00 80.50 109 ASP A N 1
ATOM 820 C CA . ASP A 1 109 ? -10.944 -14.786 18.298 1.00 80.50 109 ASP A CA 1
ATOM 821 C C . ASP A 1 109 ? -12.334 -14.466 17.702 1.00 80.50 109 ASP A C 1
ATOM 823 O O . ASP A 1 109 ? -13.287 -15.226 17.900 1.00 80.50 109 ASP A O 1
ATOM 827 N N . ASP A 1 110 ? -12.500 -13.347 16.981 1.00 76.19 110 ASP A N 1
ATOM 828 C CA . ASP A 1 110 ? -13.768 -13.032 16.309 1.00 76.19 110 ASP A CA 1
ATOM 829 C C . ASP A 1 110 ? -13.886 -13.799 14.985 1.00 76.19 110 ASP A C 1
ATOM 831 O O . ASP A 1 110 ? -13.403 -13.364 13.940 1.00 76.19 110 ASP A O 1
ATOM 835 N N . ALA A 1 111 ? -14.590 -14.932 15.023 1.00 69.00 111 ALA A N 1
ATOM 836 C CA . ALA A 1 111 ? -14.792 -15.835 13.886 1.00 69.00 111 ALA A CA 1
ATOM 837 C C . ALA A 1 111 ? -15.459 -15.200 12.644 1.00 69.00 111 AL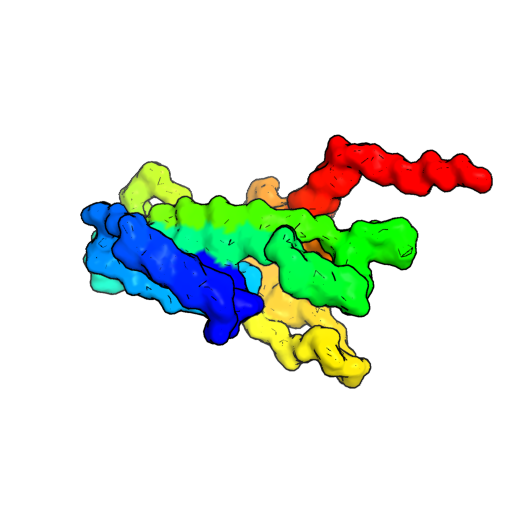A A C 1
ATOM 839 O O . ALA A 1 111 ? -15.552 -15.846 11.602 1.00 69.00 111 ALA A O 1
ATOM 840 N N . ARG A 1 112 ? -15.955 -13.958 12.732 1.00 75.06 112 ARG A N 1
ATOM 841 C CA . ARG A 1 112 ? -16.526 -13.216 11.595 1.00 75.06 112 ARG A CA 1
ATOM 842 C C . ARG A 1 112 ? -15.473 -12.454 10.790 1.00 75.06 112 ARG A C 1
ATOM 844 O O . ARG A 1 112 ? -15.799 -11.946 9.719 1.00 75.06 112 ARG A O 1
ATOM 851 N N . LEU A 1 113 ? -14.253 -12.326 11.309 1.00 75.75 113 LEU A N 1
ATOM 852 C CA . LEU A 1 113 ? -13.167 -11.583 10.681 1.00 75.75 113 LEU A CA 1
ATOM 853 C C . LEU A 1 113 ? -12.175 -12.532 10.002 1.00 75.75 113 LEU A C 1
ATOM 855 O O . LEU A 1 113 ? -11.897 -13.630 10.480 1.00 75.75 113 LEU A O 1
ATOM 859 N N . GLY A 1 114 ? -11.614 -12.082 8.879 1.00 85.75 114 GLY A N 1
ATOM 860 C CA . GLY A 1 114 ? -10.426 -12.711 8.308 1.00 85.75 114 GLY A CA 1
ATOM 861 C C . GLY A 1 114 ? -9.209 -12.490 9.209 1.00 85.75 114 GLY A C 1
ATOM 862 O O . GLY A 1 114 ? -9.163 -11.539 9.990 1.00 85.75 114 GLY A O 1
ATOM 863 N N . ARG A 1 115 ? -8.198 -13.353 9.078 1.00 88.50 115 ARG A N 1
ATOM 864 C CA . ARG A 1 115 ? -6.955 -13.255 9.850 1.00 88.50 115 ARG A CA 1
ATOM 865 C C . ARG A 1 115 ? -5.798 -12.805 8.970 1.00 88.50 115 ARG A C 1
ATOM 867 O O . ARG A 1 115 ? -5.580 -13.353 7.892 1.00 88.50 115 ARG A O 1
ATOM 874 N N . ILE A 1 116 ? -5.004 -11.867 9.478 1.00 90.06 116 ILE A N 1
ATOM 875 C CA . ILE A 1 116 ? -3.695 -11.540 8.907 1.00 90.06 116 ILE A CA 1
ATOM 876 C C . ILE A 1 116 ? -2.733 -12.651 9.330 1.00 90.06 116 ILE A C 1
ATOM 878 O O . ILE A 1 116 ? -2.284 -12.689 10.472 1.00 90.06 116 ILE A O 1
ATOM 882 N N . ALA A 1 117 ? -2.481 -13.604 8.433 1.00 89.88 117 ALA A N 1
ATOM 883 C CA . ALA A 1 117 ? -1.672 -14.778 8.753 1.00 89.88 117 ALA A CA 1
ATOM 884 C C . ALA A 1 117 ? -0.183 -14.441 8.901 1.00 89.88 117 ALA A C 1
ATOM 886 O O . ALA A 1 117 ? 0.488 -14.981 9.779 1.00 89.88 117 ALA A O 1
ATOM 887 N N . ARG A 1 118 ? 0.335 -13.576 8.023 1.00 91.81 118 ARG A N 1
ATOM 888 C CA . ARG A 1 118 ? 1.746 -13.186 7.962 1.00 91.81 118 ARG A CA 1
ATOM 889 C C . ARG A 1 118 ? 1.875 -11.750 7.467 1.00 91.81 118 ARG A C 1
ATOM 891 O O . ARG A 1 118 ? 1.055 -11.292 6.675 1.00 91.81 118 ARG A O 1
ATOM 898 N N . LEU A 1 119 ? 2.918 -11.069 7.927 1.00 93.69 119 LEU A N 1
ATOM 899 C CA . LEU A 1 119 ? 3.301 -9.728 7.501 1.00 93.69 119 LEU A CA 1
ATOM 900 C C . LEU A 1 119 ? 4.826 -9.642 7.488 1.00 93.69 119 LEU A C 1
ATOM 902 O O . LEU A 1 119 ? 5.469 -10.046 8.454 1.00 93.69 119 LEU A O 1
ATOM 906 N N . ALA A 1 120 ? 5.383 -9.082 6.421 1.00 95.00 120 ALA A N 1
ATOM 907 C CA . ALA A 1 120 ? 6.786 -8.707 6.343 1.00 95.00 120 ALA A CA 1
ATOM 908 C C . ALA A 1 120 ? 6.869 -7.265 5.839 1.00 95.00 120 ALA A C 1
ATOM 910 O O . ALA A 1 120 ? 6.191 -6.903 4.878 1.00 95.00 120 ALA A O 1
ATOM 911 N N . ILE A 1 121 ? 7.666 -6.450 6.525 1.00 93.00 121 ILE A N 1
ATOM 912 C CA . ILE A 1 121 ? 7.924 -5.052 6.182 1.00 93.00 121 ILE A CA 1
ATOM 913 C C . ILE A 1 121 ? 9.438 -4.890 6.177 1.00 93.00 121 ILE A C 1
ATOM 915 O O . ILE A 1 121 ? 10.096 -5.245 7.154 1.00 93.00 121 ILE A O 1
ATOM 919 N N . MET A 1 122 ? 9.966 -4.367 5.080 1.00 93.94 122 MET A N 1
ATOM 920 C CA . MET A 1 122 ? 11.377 -4.057 4.883 1.00 93.94 122 MET A CA 1
ATOM 921 C C . MET A 1 122 ? 11.458 -2.717 4.154 1.00 93.94 122 MET A C 1
ATOM 923 O O . MET A 1 122 ? 10.538 -2.362 3.416 1.00 93.94 122 MET A O 1
ATOM 927 N N . GLU A 1 123 ? 12.548 -1.991 4.359 1.00 92.31 123 GLU A N 1
ATOM 928 C CA . GLU A 1 123 ? 12.822 -0.721 3.688 1.00 92.31 123 GLU A CA 1
ATOM 929 C C . GLU A 1 123 ? 13.833 -0.955 2.569 1.00 92.31 123 GLU A C 1
ATOM 931 O O . GLU A 1 123 ? 14.836 -1.646 2.779 1.00 92.31 123 GLU A O 1
ATOM 936 N N . GLU A 1 124 ? 13.550 -0.434 1.373 1.00 92.25 124 GLU A N 1
ATOM 937 C CA . GLU A 1 124 ? 14.481 -0.550 0.254 1.00 92.25 124 GLU A CA 1
ATOM 938 C C . GLU A 1 124 ? 15.707 0.333 0.531 1.00 92.25 124 GLU A C 1
ATOM 940 O O . GLU A 1 124 ? 15.556 1.535 0.742 1.00 92.25 124 GLU A O 1
ATOM 945 N N . PRO A 1 125 ? 16.924 -0.239 0.561 1.00 90.56 125 PRO A N 1
ATOM 946 C CA . PRO A 1 125 ? 18.141 0.532 0.816 1.00 90.56 125 PRO A CA 1
ATOM 947 C C . PRO A 1 125 ? 18.512 1.498 -0.317 1.00 90.56 125 PRO A C 1
ATOM 949 O O . PRO A 1 125 ? 19.306 2.408 -0.095 1.00 90.56 125 PRO A O 1
ATOM 952 N N . GLU A 1 126 ? 18.009 1.265 -1.529 1.00 91.94 126 GLU A N 1
ATOM 953 C CA . GLU A 1 126 ? 18.285 2.088 -2.707 1.00 91.94 126 GLU A CA 1
ATOM 954 C C . GLU A 1 126 ? 17.223 3.179 -2.875 1.00 91.94 126 GLU A C 1
ATOM 956 O O . GLU A 1 126 ? 16.029 2.935 -2.704 1.00 91.94 126 GLU A O 1
ATOM 961 N N . ASN A 1 127 ? 17.648 4.374 -3.290 1.00 88.62 127 ASN A N 1
ATOM 962 C CA . ASN A 1 127 ? 16.736 5.469 -3.603 1.00 88.62 127 ASN A CA 1
ATOM 963 C C . ASN A 1 127 ? 16.395 5.469 -5.106 1.00 88.62 127 ASN A C 1
ATOM 965 O O . ASN A 1 127 ? 17.314 5.603 -5.912 1.00 88.62 127 ASN A O 1
ATOM 969 N N . PRO A 1 128 ? 15.115 5.388 -5.520 1.00 86.00 128 PRO A N 1
ATOM 970 C CA . PRO A 1 128 ? 14.737 5.302 -6.933 1.00 86.00 128 PRO A CA 1
ATOM 971 C C . PRO A 1 128 ? 15.193 6.475 -7.808 1.00 86.00 128 PRO A C 1
ATOM 973 O O . PRO A 1 128 ? 15.378 6.272 -9.011 1.00 86.00 128 PRO A O 1
ATOM 976 N N . ILE A 1 129 ? 15.374 7.669 -7.229 1.00 85.50 129 ILE A N 1
ATOM 977 C CA . ILE A 1 129 ? 15.785 8.881 -7.960 1.00 85.50 129 ILE A CA 1
ATOM 978 C C . ILE A 1 129 ? 17.306 9.059 -8.056 1.00 85.50 129 ILE A C 1
ATOM 980 O O . ILE A 1 129 ? 17.764 9.957 -8.760 1.00 85.50 129 ILE A O 1
ATOM 984 N N . ASP A 1 130 ? 18.092 8.238 -7.359 1.00 90.31 130 ASP A N 1
ATOM 985 C CA . ASP A 1 130 ? 19.550 8.301 -7.428 1.00 90.31 130 ASP A CA 1
ATOM 986 C C . ASP A 1 130 ? 20.048 7.619 -8.720 1.00 90.31 130 ASP A C 1
ATOM 988 O O . ASP A 1 130 ? 19.796 6.428 -8.914 1.00 90.31 130 ASP A O 1
ATOM 992 N N . PRO A 1 131 ? 20.739 8.335 -9.630 1.00 84.44 131 PRO A N 1
ATOM 993 C CA . PRO A 1 131 ? 21.249 7.751 -10.869 1.00 84.44 131 PRO A CA 1
ATOM 994 C C . PRO A 1 131 ? 22.400 6.755 -10.660 1.00 84.44 131 PRO A C 1
ATOM 996 O O . PRO A 1 131 ? 22.666 5.959 -11.559 1.00 84.44 131 PRO A O 1
ATOM 999 N N . GLU A 1 132 ? 23.084 6.787 -9.513 1.00 91.69 132 GLU A N 1
ATOM 1000 C CA . GLU A 1 132 ? 24.184 5.870 -9.180 1.00 91.69 132 GLU A CA 1
ATOM 1001 C C . GLU A 1 132 ? 23.711 4.642 -8.385 1.00 91.69 132 GLU A C 1
ATOM 1003 O O . GLU A 1 132 ? 24.527 3.806 -7.983 1.00 91.69 132 GLU A O 1
ATOM 1008 N N . ARG A 1 133 ? 22.393 4.511 -8.176 1.00 92.44 133 ARG A N 1
ATOM 1009 C CA . ARG A 1 133 ? 21.803 3.430 -7.384 1.00 92.44 133 ARG A CA 1
ATOM 1010 C C . ARG A 1 133 ? 22.111 2.041 -7.936 1.00 92.44 133 ARG A C 1
ATOM 1012 O O . ARG A 1 133 ? 22.235 1.821 -9.144 1.00 92.44 133 ARG A O 1
ATOM 1019 N N . GLY A 1 134 ? 22.133 1.071 -7.027 1.00 89.31 134 GLY A N 1
ATOM 1020 C CA . GLY A 1 134 ? 22.176 -0.343 -7.377 1.00 89.31 134 GLY A CA 1
ATOM 1021 C C . GLY A 1 134 ? 20.842 -0.883 -7.910 1.00 89.31 134 GLY A C 1
ATOM 1022 O O . GLY A 1 134 ? 19.870 -0.156 -8.133 1.00 89.31 134 GLY A O 1
ATOM 1023 N N . LEU A 1 135 ? 20.792 -2.209 -8.079 1.00 89.19 135 LEU A N 1
ATOM 1024 C CA . LEU A 1 135 ? 19.543 -2.926 -8.356 1.00 89.19 135 LEU A CA 1
ATOM 1025 C C . LEU A 1 135 ? 18.581 -2.790 -7.173 1.00 89.19 135 LEU A C 1
ATOM 1027 O O . LEU A 1 135 ? 18.956 -3.091 -6.032 1.00 89.19 135 LEU A O 1
ATOM 1031 N N . MET A 1 136 ? 17.345 -2.400 -7.476 1.00 93.94 136 MET A N 1
ATOM 1032 C CA . MET A 1 136 ? 16.254 -2.321 -6.504 1.00 93.94 136 MET A CA 1
ATOM 1033 C C . MET A 1 136 ? 15.543 -3.666 -6.333 1.00 93.94 136 MET A C 1
ATOM 1035 O O . MET A 1 136 ? 15.620 -4.548 -7.189 1.00 93.94 136 MET A O 1
ATOM 1039 N N . GLY A 1 137 ? 14.825 -3.819 -5.220 1.00 95.12 137 GLY A N 1
ATOM 1040 C CA . GLY A 1 137 ? 13.987 -4.981 -4.928 1.00 95.12 137 GLY A CA 1
ATOM 1041 C C . GLY A 1 137 ? 14.556 -5.904 -3.861 1.00 95.12 137 GLY A C 1
ATOM 1042 O O . GLY A 1 137 ? 13.988 -6.972 -3.620 1.00 95.12 137 GLY A O 1
ATOM 1043 N N . ARG A 1 138 ? 15.649 -5.526 -3.189 1.00 95.94 138 ARG A N 1
ATOM 1044 C CA . ARG A 1 138 ? 16.250 -6.347 -2.126 1.00 95.94 138 ARG A CA 1
ATOM 1045 C C . ARG A 1 138 ? 15.331 -6.452 -0.917 1.00 95.94 138 ARG A C 1
ATOM 1047 O O . ARG A 1 138 ? 15.203 -7.534 -0.332 1.00 95.94 138 ARG A O 1
ATOM 1054 N N . ALA A 1 139 ? 14.650 -5.362 -0.569 1.00 95.62 139 ALA A N 1
ATOM 1055 C CA . ALA A 1 139 ? 13.667 -5.363 0.508 1.00 95.62 139 ALA A CA 1
ATOM 1056 C C . ALA A 1 139 ? 12.470 -6.249 0.154 1.00 95.62 139 ALA A C 1
ATOM 1058 O O . ALA A 1 139 ? 12.073 -7.109 0.943 1.00 95.62 139 ALA A O 1
ATOM 1059 N N . ARG A 1 140 ? 11.955 -6.118 -1.073 1.00 95.38 140 ARG A N 1
ATOM 1060 C CA . ARG A 1 140 ? 10.844 -6.934 -1.578 1.00 95.38 140 ARG A CA 1
ATOM 1061 C C . ARG A 1 140 ? 11.194 -8.423 -1.633 1.00 95.38 140 ARG A C 1
ATOM 1063 O O . ARG A 1 140 ? 10.403 -9.250 -1.182 1.00 95.38 140 ARG A O 1
ATOM 1070 N N . ALA A 1 141 ? 12.392 -8.765 -2.110 1.00 96.19 141 ALA A N 1
ATOM 1071 C CA . ALA A 1 141 ? 12.901 -10.135 -2.127 1.00 96.19 141 ALA A CA 1
ATOM 1072 C C . ALA A 1 141 ? 12.960 -10.736 -0.716 1.00 96.19 141 ALA A C 1
ATOM 1074 O O . ALA A 1 141 ? 12.534 -11.873 -0.512 1.00 96.19 141 ALA A O 1
ATOM 1075 N N . SER A 1 142 ? 13.437 -9.955 0.256 1.00 96.62 142 SER A N 1
ATOM 1076 C CA . SER A 1 142 ? 13.515 -10.362 1.662 1.00 96.62 142 SER A CA 1
ATOM 1077 C C . SER A 1 142 ? 12.124 -10.563 2.272 1.00 96.62 142 SER A C 1
ATOM 1079 O O . SER A 1 142 ? 11.897 -11.552 2.969 1.00 96.62 142 SER A O 1
ATOM 1081 N N . CYS A 1 143 ? 11.166 -9.681 1.961 1.00 96.12 143 CYS A N 1
ATOM 1082 C CA . CYS A 1 143 ? 9.768 -9.849 2.359 1.00 96.12 143 CYS A CA 1
ATOM 1083 C C . CYS A 1 143 ? 9.166 -11.144 1.802 1.00 96.12 143 CYS A C 1
ATOM 1085 O O . CYS A 1 143 ? 8.541 -11.888 2.554 1.00 96.12 143 CYS A O 1
ATOM 1087 N N . TYR A 1 144 ? 9.363 -11.447 0.515 1.00 95.31 144 TYR A N 1
ATOM 1088 C CA . TYR A 1 144 ? 8.859 -12.690 -0.081 1.00 95.31 144 TYR A CA 1
ATOM 1089 C C . TYR A 1 144 ? 9.484 -13.929 0.560 1.00 95.31 144 TYR A C 1
ATOM 1091 O O . TYR A 1 144 ? 8.747 -14.837 0.941 1.00 95.31 144 TYR A O 1
ATOM 1099 N N . GLY A 1 145 ? 10.802 -13.936 0.772 1.00 94.81 145 GLY A N 1
ATOM 1100 C CA . GLY A 1 145 ? 11.482 -15.031 1.463 1.00 94.81 145 GLY A CA 1
ATOM 1101 C C . GLY A 1 145 ? 10.902 -15.293 2.858 1.00 94.81 145 GLY A C 1
ATOM 1102 O O . GLY A 1 145 ? 10.559 -16.430 3.178 1.00 94.81 145 GLY A O 1
ATOM 1103 N N . ALA A 1 146 ? 10.704 -14.238 3.656 1.00 95.81 146 ALA A N 1
ATOM 1104 C CA . ALA A 1 146 ? 10.121 -14.344 4.995 1.00 95.81 146 ALA A CA 1
ATOM 1105 C C . ALA A 1 146 ? 8.651 -14.807 4.973 1.00 95.81 146 ALA A C 1
ATOM 1107 O O . ALA A 1 146 ? 8.231 -15.630 5.787 1.00 95.81 146 ALA A O 1
ATOM 1108 N N . LEU A 1 147 ? 7.844 -14.302 4.034 1.00 94.75 147 LEU A N 1
ATOM 1109 C CA . LEU A 1 147 ? 6.427 -14.662 3.939 1.00 94.75 147 LEU A CA 1
ATOM 1110 C C . LEU A 1 147 ? 6.224 -16.119 3.507 1.00 94.75 147 LEU A C 1
ATOM 1112 O O . LEU A 1 147 ? 5.323 -16.772 4.035 1.00 94.75 147 LEU A O 1
ATOM 1116 N N . LEU A 1 148 ? 7.063 -16.632 2.605 1.00 92.62 148 LEU A N 1
ATOM 1117 C CA . LEU A 1 148 ? 6.957 -17.982 2.033 1.00 92.62 148 LEU A CA 1
ATOM 1118 C C . LEU A 1 148 ? 7.686 -19.060 2.854 1.00 92.62 148 LEU A C 1
ATOM 1120 O O . LEU A 1 148 ? 7.544 -20.256 2.582 1.00 92.62 148 LEU A O 1
ATOM 1124 N N . GLU A 1 149 ? 8.441 -18.666 3.882 1.00 91.94 149 GLU A N 1
ATOM 1125 C CA . GLU A 1 149 ? 9.175 -19.587 4.749 1.00 91.94 149 GLU A CA 1
ATOM 1126 C C . GLU A 1 149 ? 8.263 -20.676 5.349 1.00 91.94 149 GLU A C 1
ATOM 1128 O O . GLU A 1 149 ? 7.131 -20.426 5.778 1.00 91.94 149 GLU A O 1
ATOM 1133 N N . GLY A 1 150 ? 8.756 -21.917 5.391 1.00 89.19 150 GLY A N 1
ATOM 1134 C CA . GLY A 1 150 ? 7.990 -23.060 5.894 1.00 89.19 150 GLY A CA 1
ATOM 1135 C C . GLY A 1 150 ? 6.907 -23.564 4.933 1.00 89.19 150 GLY A C 1
ATOM 1136 O O . GLY A 1 150 ? 6.011 -24.283 5.367 1.00 89.19 150 GLY A O 1
ATOM 1137 N N . GLY A 1 151 ? 6.978 -23.196 3.648 1.00 88.00 151 GLY A N 1
ATOM 1138 C CA . GLY A 1 151 ? 6.083 -23.706 2.605 1.00 88.00 151 GLY A CA 1
ATOM 1139 C C . GLY A 1 151 ? 4.717 -23.024 2.567 1.00 88.00 151 GLY A C 1
ATOM 1140 O O . GLY A 1 151 ? 3.752 -23.615 2.087 1.00 88.00 151 GLY A O 1
ATOM 1141 N N . PHE A 1 152 ? 4.610 -21.798 3.088 1.00 90.06 152 PHE A N 1
ATOM 1142 C CA . PHE A 1 152 ? 3.384 -21.017 2.953 1.00 90.06 152 PHE A CA 1
ATOM 1143 C C . PHE A 1 152 ? 3.146 -20.683 1.477 1.00 90.06 152 PHE A C 1
ATOM 1145 O O . PHE A 1 152 ? 4.025 -20.137 0.817 1.00 90.06 152 PHE A O 1
ATOM 1152 N N . SER A 1 153 ? 1.956 -20.996 0.971 1.00 88.94 15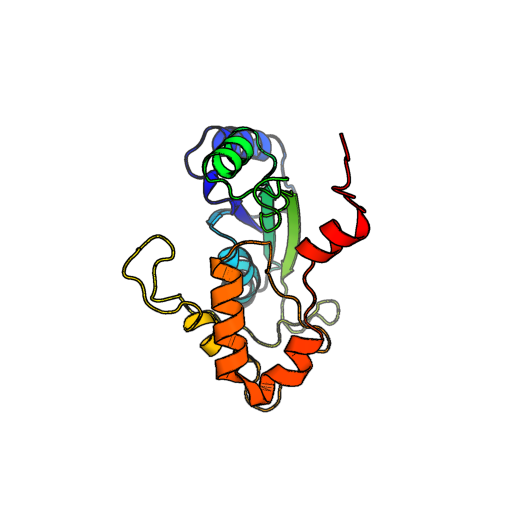3 SER A N 1
ATOM 1153 C CA . SER A 1 153 ? 1.565 -20.723 -0.411 1.00 88.94 153 SER A CA 1
ATOM 1154 C C . SER A 1 153 ? 0.169 -20.101 -0.414 1.00 88.94 153 SER A C 1
ATOM 1156 O O . SER A 1 153 ? -0.772 -20.749 0.052 1.00 88.94 153 SER A O 1
ATOM 1158 N N . PRO A 1 154 ? 0.019 -18.837 -0.844 1.00 91.56 154 PRO A N 1
ATOM 1159 C CA . PRO A 1 154 ? -1.287 -18.204 -0.932 1.00 91.56 154 PRO A CA 1
ATOM 1160 C C . PRO A 1 154 ? -2.061 -18.699 -2.163 1.00 91.56 154 PRO A C 1
ATOM 1162 O O . PRO A 1 154 ? -1.478 -18.972 -3.210 1.00 91.56 154 PRO A O 1
ATOM 1165 N N . ASP A 1 155 ? -3.392 -18.735 -2.066 1.00 92.12 155 ASP A N 1
ATOM 1166 C CA . ASP A 1 155 ? -4.257 -19.087 -3.203 1.00 92.12 155 ASP A CA 1
ATOM 1167 C C . ASP A 1 155 ? -4.189 -18.051 -4.335 1.00 92.12 155 ASP A C 1
ATOM 1169 O O . ASP A 1 155 ? -4.307 -18.393 -5.513 1.00 92.12 155 ASP A O 1
ATOM 1173 N N . ARG A 1 156 ? -4.008 -16.777 -3.964 1.00 93.44 156 ARG A N 1
ATOM 1174 C CA . ARG A 1 156 ? -3.941 -15.623 -4.866 1.00 93.44 156 ARG A CA 1
ATOM 1175 C C . ARG A 1 156 ? -2.696 -14.803 -4.579 1.00 93.44 156 ARG A C 1
ATOM 1177 O O . ARG A 1 156 ? -2.370 -14.555 -3.418 1.00 93.44 156 ARG A O 1
ATOM 1184 N N . PHE A 1 157 ? -2.049 -14.330 -5.636 1.00 93.31 157 PHE A N 1
ATOM 1185 C CA . PHE A 1 157 ? -0.858 -13.498 -5.545 1.00 93.31 157 PHE A CA 1
ATOM 1186 C C . PHE A 1 157 ? -1.088 -12.188 -6.294 1.00 93.31 157 PHE A C 1
ATOM 1188 O O . PHE A 1 157 ? -0.997 -12.133 -7.515 1.00 93.31 157 PHE A O 1
ATOM 1195 N N . ILE A 1 158 ? -1.437 -11.138 -5.552 1.00 93.81 158 ILE A N 1
ATOM 1196 C CA . ILE A 1 158 ? -1.744 -9.817 -6.107 1.00 93.81 158 ILE A CA 1
ATOM 1197 C C . ILE A 1 158 ? -0.506 -8.937 -5.962 1.00 93.81 158 ILE A C 1
ATOM 1199 O O . ILE A 1 158 ? 0.060 -8.840 -4.871 1.00 93.81 158 ILE A O 1
ATOM 1203 N N . VAL A 1 159 ? -0.097 -8.290 -7.052 1.00 92.81 159 VAL A N 1
ATOM 1204 C CA . VAL A 1 159 ? 1.090 -7.431 -7.093 1.00 92.81 159 VAL A CA 1
ATOM 1205 C C . VAL A 1 159 ? 0.731 -6.017 -7.537 1.00 92.81 159 VAL A C 1
ATOM 1207 O O . VAL A 1 159 ? -0.234 -5.783 -8.259 1.00 92.81 159 VAL A O 1
ATOM 1210 N N . ASP A 1 160 ? 1.534 -5.060 -7.099 1.00 90.44 160 ASP A N 1
ATOM 1211 C CA . ASP A 1 160 ? 1.342 -3.620 -7.271 1.00 90.44 160 ASP A CA 1
ATOM 1212 C C . ASP A 1 160 ? 1.970 -3.064 -8.562 1.00 90.44 160 ASP A C 1
ATOM 1214 O O . ASP A 1 160 ? 2.265 -1.874 -8.650 1.00 90.44 160 ASP A O 1
ATOM 1218 N N . LEU A 1 161 ? 2.195 -3.915 -9.567 1.00 90.62 161 LEU A N 1
ATOM 1219 C CA . LEU A 1 161 ? 2.706 -3.473 -10.861 1.00 90.62 161 LEU A CA 1
ATOM 1220 C C . LEU A 1 161 ? 1.682 -2.547 -11.527 1.00 90.62 161 LEU A C 1
ATOM 1222 O O . LEU A 1 161 ? 0.533 -2.928 -11.741 1.00 90.62 161 LEU A O 1
ATOM 1226 N N . ASN A 1 162 ? 2.101 -1.327 -11.853 1.00 86.75 162 ASN A N 1
ATOM 1227 C CA . ASN A 1 162 ? 1.211 -0.273 -12.344 1.00 86.75 162 ASN A CA 1
ATOM 1228 C C . ASN A 1 162 ? 1.743 0.459 -13.588 1.00 86.75 162 ASN A C 1
ATOM 1230 O O . ASN A 1 162 ? 1.215 1.511 -13.917 1.00 86.75 162 ASN A O 1
ATOM 1234 N N . GLY A 1 163 ? 2.768 -0.079 -14.255 1.00 84.69 163 GLY A N 1
ATOM 1235 C CA . GLY A 1 163 ? 3.473 0.575 -15.367 1.00 84.69 163 GLY A CA 1
ATOM 1236 C C . GLY A 1 163 ? 4.770 1.274 -14.948 1.00 84.69 163 GLY A C 1
ATOM 1237 O O . GLY A 1 163 ? 5.665 1.473 -15.766 1.00 84.69 163 GLY A O 1
ATOM 1238 N N . ASP A 1 164 ? 4.944 1.558 -13.656 1.00 86.75 164 ASP A N 1
ATOM 1239 C CA . ASP A 1 164 ? 6.188 2.134 -13.160 1.00 86.75 164 ASP A CA 1
ATOM 1240 C C . ASP A 1 164 ? 7.392 1.196 -13.366 1.00 86.75 164 ASP A C 1
ATOM 1242 O O . ASP A 1 164 ? 7.376 0.005 -13.021 1.00 86.75 164 ASP A O 1
ATOM 1246 N N . ARG A 1 165 ? 8.472 1.767 -13.909 1.00 86.12 165 ARG A N 1
ATOM 1247 C CA . ARG A 1 165 ? 9.709 1.045 -14.213 1.00 86.12 165 ARG A CA 1
ATOM 1248 C C . ARG A 1 165 ? 10.372 0.517 -12.944 1.00 86.12 165 ARG A C 1
ATOM 1250 O O . ARG A 1 165 ? 10.901 -0.594 -12.967 1.00 86.12 165 ARG A O 1
ATOM 1257 N N . VAL A 1 166 ? 10.371 1.299 -11.862 1.00 89.06 166 VAL A N 1
ATOM 1258 C CA . VAL A 1 166 ? 11.020 0.901 -10.606 1.00 89.06 166 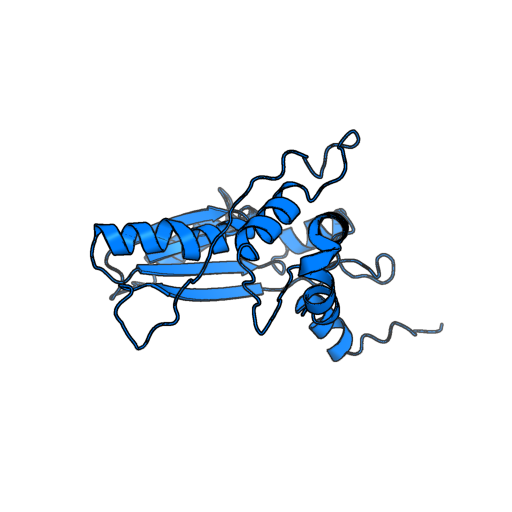VAL A CA 1
ATOM 1259 C C . VAL A 1 166 ? 10.318 -0.316 -10.013 1.00 89.06 166 VAL A C 1
ATOM 1261 O O . VAL A 1 166 ? 10.984 -1.289 -9.674 1.00 89.06 166 VAL A O 1
ATOM 1264 N N . ARG A 1 167 ? 8.986 -0.347 -9.990 1.00 90.62 167 ARG A N 1
ATOM 1265 C CA . ARG A 1 167 ? 8.238 -1.522 -9.509 1.00 90.62 167 ARG A CA 1
ATOM 1266 C C . ARG A 1 167 ? 8.472 -2.770 -10.335 1.00 90.62 167 ARG A C 1
ATOM 1268 O O . ARG A 1 167 ? 8.554 -3.864 -9.776 1.00 90.62 167 ARG A O 1
ATOM 1275 N N . ALA A 1 168 ? 8.565 -2.625 -11.656 1.00 91.69 168 ALA A N 1
ATOM 1276 C CA . ALA A 1 168 ? 8.884 -3.746 -12.532 1.00 91.69 168 ALA A CA 1
ATOM 1277 C C . ALA A 1 168 ? 10.281 -4.314 -12.222 1.00 91.69 168 ALA A C 1
ATOM 1279 O O . ALA A 1 168 ? 10.445 -5.533 -12.145 1.00 91.69 168 ALA A O 1
ATOM 1280 N N . GLU A 1 169 ? 11.264 -3.440 -11.986 1.00 93.56 169 GLU A N 1
ATOM 1281 C CA . GLU A 1 169 ? 12.618 -3.815 -11.566 1.00 93.56 169 GLU A CA 1
ATOM 1282 C C . GLU A 1 169 ? 12.609 -4.538 -10.210 1.00 93.56 169 GLU A C 1
ATOM 1284 O O . GLU A 1 169 ? 13.121 -5.655 -10.108 1.00 93.56 169 GLU A O 1
ATOM 1289 N N . GLU A 1 170 ? 11.960 -3.958 -9.195 1.00 95.12 170 GLU A N 1
ATOM 1290 C CA . GLU A 1 170 ? 11.858 -4.549 -7.858 1.00 95.12 170 GLU A CA 1
ATOM 1291 C C . GLU A 1 170 ? 11.187 -5.924 -7.877 1.00 95.12 170 GLU A C 1
ATOM 1293 O O . GLU A 1 170 ? 11.634 -6.862 -7.210 1.00 95.12 170 GLU A O 1
ATOM 1298 N N . PHE A 1 171 ? 10.098 -6.055 -8.638 1.00 95.06 171 PHE A N 1
ATOM 1299 C CA . PHE A 1 171 ? 9.382 -7.313 -8.785 1.00 95.06 171 PHE A CA 1
ATOM 1300 C C . PHE A 1 171 ? 10.245 -8.364 -9.485 1.00 95.06 171 PHE A C 1
ATOM 1302 O O . PHE A 1 171 ? 10.365 -9.482 -8.981 1.00 95.06 171 PHE A O 1
ATOM 1309 N N . GLY A 1 172 ? 10.898 -8.000 -10.595 1.00 94.94 172 GLY A N 1
ATOM 1310 C CA . GLY A 1 172 ? 11.812 -8.875 -11.331 1.00 94.94 172 GLY A CA 1
ATOM 1311 C C . GLY A 1 172 ? 12.968 -9.380 -10.465 1.00 94.94 172 GLY A C 1
ATOM 1312 O O . GLY A 1 172 ? 13.287 -10.574 -10.463 1.00 94.94 172 GLY A O 1
ATOM 1313 N N . TYR A 1 173 ? 13.559 -8.500 -9.659 1.00 96.06 173 TYR A N 1
ATOM 1314 C CA . TYR A 1 173 ? 14.591 -8.879 -8.698 1.00 96.06 173 TYR A CA 1
ATOM 1315 C C . TYR A 1 173 ? 14.048 -9.837 -7.623 1.00 96.06 173 TYR A C 1
ATOM 1317 O O . TYR A 1 173 ? 14.663 -10.863 -7.315 1.00 96.06 173 TYR A O 1
ATOM 1325 N N . ALA A 1 174 ? 12.868 -9.547 -7.070 1.00 95.75 174 ALA A N 1
ATOM 1326 C CA . ALA A 1 174 ? 12.274 -10.349 -6.007 1.00 95.75 174 ALA A CA 1
ATOM 1327 C C . ALA A 1 174 ? 11.911 -11.775 -6.450 1.00 95.75 174 ALA A C 1
ATOM 1329 O O . ALA A 1 174 ? 12.169 -12.723 -5.698 1.00 95.75 174 ALA A O 1
ATOM 1330 N N . ILE A 1 175 ? 11.354 -11.945 -7.658 1.00 95.44 175 ILE A N 1
ATOM 1331 C CA . ILE A 1 175 ? 11.001 -13.271 -8.192 1.00 95.44 175 ILE A CA 1
ATOM 1332 C C . ILE A 1 175 ? 12.241 -14.089 -8.553 1.00 95.44 175 ILE A C 1
ATOM 1334 O O . ILE A 1 175 ? 12.274 -15.284 -8.281 1.00 95.44 175 ILE A O 1
ATOM 1338 N N . THR A 1 176 ? 13.284 -13.462 -9.106 1.00 95.38 176 THR A N 1
ATOM 1339 C CA . THR A 1 176 ? 14.520 -14.167 -9.487 1.00 95.38 176 THR A CA 1
ATOM 1340 C C . THR A 1 176 ? 15.319 -14.602 -8.263 1.00 95.38 176 THR A C 1
ATOM 1342 O O . THR A 1 176 ? 15.816 -15.726 -8.221 1.00 95.38 176 THR A O 1
ATOM 1345 N N . THR A 1 177 ? 15.369 -13.768 -7.223 1.00 96.19 177 THR A N 1
ATOM 1346 C CA . THR A 1 177 ? 16.025 -14.106 -5.949 1.00 96.19 177 THR A CA 1
ATOM 1347 C C . THR A 1 177 ? 15.335 -15.272 -5.231 1.00 96.19 177 THR A C 1
ATOM 1349 O O . THR A 1 177 ? 16.005 -16.102 -4.621 1.00 96.19 177 THR A O 1
ATOM 1352 N N . ASN A 1 178 ? 14.005 -15.373 -5.330 1.00 94.38 178 ASN A N 1
ATOM 1353 C CA . ASN A 1 178 ? 13.198 -16.421 -4.690 1.00 94.38 178 ASN A CA 1
ATOM 1354 C C . ASN A 1 178 ? 12.655 -17.451 -5.700 1.00 94.38 178 ASN A C 1
ATOM 1356 O O . ASN A 1 178 ? 11.568 -17.998 -5.504 1.00 94.38 178 ASN A O 1
ATOM 1360 N N . ALA A 1 179 ? 13.377 -17.708 -6.797 1.00 92.50 179 ALA A N 1
ATOM 1361 C CA . ALA A 1 179 ? 12.844 -18.418 -7.965 1.00 92.50 179 ALA A CA 1
ATOM 1362 C C . ALA A 1 179 ? 12.207 -19.781 -7.642 1.00 92.50 179 ALA A C 1
ATOM 1364 O O . ALA A 1 179 ? 11.162 -20.117 -8.194 1.00 92.50 179 ALA A O 1
ATOM 1365 N N . ALA A 1 180 ? 12.793 -20.550 -6.719 1.00 89.38 180 ALA A N 1
ATOM 1366 C CA . ALA A 1 180 ? 12.284 -21.873 -6.356 1.00 89.38 180 ALA A CA 1
ATOM 1367 C C . ALA A 1 180 ? 10.888 -21.823 -5.707 1.00 89.38 180 ALA A C 1
ATOM 1369 O O . ALA A 1 180 ? 10.063 -22.695 -5.963 1.00 89.38 180 ALA A O 1
ATOM 1370 N N . GLN A 1 181 ? 10.621 -20.814 -4.876 1.00 89.00 181 GLN A N 1
ATOM 1371 C CA . GLN A 1 181 ? 9.344 -20.629 -4.184 1.00 89.00 181 GLN A CA 1
ATOM 1372 C C . GLN A 1 181 ? 8.352 -19.800 -5.007 1.00 89.00 181 GLN A C 1
ATOM 1374 O O . GLN A 1 181 ? 7.144 -19.924 -4.818 1.00 89.00 181 GLN A O 1
ATOM 1379 N N . MET A 1 182 ? 8.859 -18.946 -5.899 1.00 91.81 182 MET A N 1
ATOM 1380 C CA . MET A 1 182 ? 8.052 -17.979 -6.637 1.00 91.81 182 MET A CA 1
ATOM 1381 C C . MET A 1 182 ? 7.578 -18.466 -7.999 1.00 91.81 182 MET A C 1
ATOM 1383 O O . MET A 1 182 ? 6.604 -17.899 -8.466 1.00 91.81 182 MET A O 1
ATOM 1387 N N . ALA A 1 183 ? 8.195 -19.482 -8.616 1.00 88.25 183 ALA A N 1
ATOM 1388 C CA . ALA A 1 183 ? 7.903 -19.873 -10.003 1.00 88.25 183 ALA A CA 1
ATOM 1389 C C . ALA A 1 183 ? 6.396 -19.989 -10.313 1.00 88.25 183 ALA A C 1
ATOM 1391 O O . ALA A 1 183 ? 5.887 -19.313 -11.201 1.00 88.25 183 ALA A O 1
ATOM 1392 N N . ASP A 1 184 ? 5.662 -20.776 -9.524 1.00 89.31 184 ASP A N 1
ATOM 1393 C CA . ASP A 1 184 ? 4.218 -20.966 -9.716 1.00 89.31 184 ASP A CA 1
ATOM 1394 C C . ASP A 1 184 ? 3.379 -19.740 -9.300 1.00 89.31 184 ASP A C 1
ATOM 1396 O O . ASP A 1 184 ? 2.328 -19.468 -9.881 1.00 89.31 184 ASP A O 1
ATOM 1400 N N . LEU A 1 185 ? 3.834 -18.967 -8.308 1.00 91.56 185 LEU A N 1
ATOM 1401 C CA . LEU A 1 185 ? 3.135 -17.755 -7.872 1.00 91.56 185 LEU A CA 1
ATOM 1402 C C . LEU A 1 185 ? 3.280 -16.626 -8.893 1.00 91.56 185 LEU A C 1
ATOM 1404 O O . LEU A 1 185 ? 2.305 -15.932 -9.168 1.00 91.56 185 LEU A O 1
ATOM 1408 N N . SER A 1 186 ? 4.470 -16.445 -9.472 1.00 91.19 186 SER A N 1
ATOM 1409 C CA . SER A 1 186 ? 4.733 -15.412 -10.473 1.00 91.19 186 SER A CA 1
ATOM 1410 C C . SER A 1 186 ? 3.947 -15.643 -11.758 1.00 91.19 186 SER A C 1
ATOM 1412 O O . SER A 1 186 ? 3.458 -14.676 -12.333 1.00 91.19 186 SER A O 1
ATOM 1414 N N . ASP A 1 187 ? 3.752 -16.901 -12.161 1.00 89.44 187 ASP A N 1
ATOM 1415 C CA . ASP A 1 187 ? 2.951 -17.252 -13.342 1.00 89.44 187 ASP A CA 1
ATOM 1416 C C . ASP A 1 187 ? 1.463 -16.918 -13.160 1.00 89.44 187 ASP A C 1
ATOM 1418 O O . ASP A 1 187 ? 0.741 -16.671 -14.127 1.00 89.44 187 ASP A O 1
ATOM 1422 N N . ARG A 1 188 ? 1.000 -16.888 -11.906 1.00 91.00 188 ARG A N 1
ATOM 1423 C CA . ARG A 1 188 ? -0.386 -16.594 -11.522 1.00 91.00 188 ARG A CA 1
ATOM 1424 C C . ARG A 1 188 ? -0.545 -15.195 -10.921 1.00 91.00 188 ARG A C 1
ATOM 1426 O O . ARG A 1 188 ? -1.570 -14.920 -10.299 1.00 91.00 188 ARG A O 1
ATOM 1433 N N . ALA A 1 189 ? 0.455 -14.324 -11.081 1.00 92.44 189 ALA A N 1
ATOM 1434 C CA . ALA A 1 189 ? 0.430 -12.982 -10.519 1.00 92.44 189 ALA A CA 1
ATOM 1435 C C . ALA A 1 189 ? -0.730 -12.165 -11.106 1.00 92.44 189 ALA A C 1
ATOM 1437 O O . ALA A 1 189 ? -0.853 -11.973 -12.316 1.00 92.44 189 ALA A O 1
ATOM 1438 N N . GLU A 1 190 ? -1.579 -11.651 -10.227 1.00 92.94 190 GLU A N 1
ATOM 1439 C CA . GLU A 1 190 ? -2.666 -10.756 -10.583 1.00 92.94 190 GLU A CA 1
ATOM 1440 C C . GLU A 1 190 ? -2.166 -9.314 -10.538 1.00 92.94 190 GLU A C 1
ATOM 1442 O O . GLU A 1 190 ? -1.650 -8.857 -9.515 1.00 92.94 190 GLU A O 1
ATOM 1447 N N . ILE A 1 191 ? -2.344 -8.595 -11.648 1.00 89.44 191 ILE A N 1
ATOM 1448 C CA . ILE A 1 191 ? -1.894 -7.211 -11.816 1.00 89.44 191 ILE A CA 1
ATOM 1449 C C . ILE A 1 191 ? -3.119 -6.329 -12.091 1.00 89.44 191 ILE A C 1
ATOM 1451 O O . ILE A 1 191 ? -3.476 -6.124 -13.258 1.00 89.44 191 ILE A O 1
ATOM 1455 N N . PRO A 1 192 ? -3.802 -5.817 -11.048 1.00 81.00 192 PRO A N 1
ATOM 1456 C CA . PRO A 1 192 ? -5.075 -5.119 -11.215 1.00 81.00 192 PRO A CA 1
ATOM 1457 C C . PRO A 1 192 ? -4.991 -3.934 -12.182 1.00 81.00 192 PRO A C 1
ATOM 1459 O O . PRO A 1 192 ? -5.857 -3.781 -13.038 1.00 81.00 192 PRO A O 1
ATOM 1462 N N . ALA A 1 193 ? -3.917 -3.140 -12.112 1.00 75.69 193 ALA A N 1
ATOM 1463 C CA . ALA A 1 193 ? -3.739 -1.967 -12.969 1.00 75.69 193 ALA A CA 1
ATOM 1464 C C . ALA A 1 193 ? -3.713 -2.315 -14.471 1.00 75.69 193 ALA A C 1
ATOM 1466 O O . ALA A 1 193 ? -4.315 -1.613 -15.282 1.00 75.69 193 ALA A O 1
ATOM 1467 N N . LEU A 1 194 ? -3.075 -3.430 -14.846 1.00 64.31 194 LEU A N 1
ATOM 1468 C CA . LEU A 1 194 ? -2.991 -3.876 -16.242 1.00 64.31 194 LEU A CA 1
ATOM 1469 C C . LEU A 1 194 ? -4.283 -4.546 -16.725 1.00 64.31 194 LEU A C 1
ATOM 1471 O O . LEU A 1 194 ? -4.624 -4.456 -17.903 1.00 64.31 194 LEU A O 1
ATOM 1475 N N . GLN A 1 195 ? -5.038 -5.188 -15.830 1.00 59.47 195 GLN A N 1
ATOM 1476 C CA . GLN A 1 195 ? -6.336 -5.773 -16.178 1.00 59.47 195 GLN A CA 1
ATOM 1477 C C . GLN A 1 195 ? -7.356 -4.696 -16.573 1.00 59.47 195 GLN A C 1
ATOM 1479 O O . GLN A 1 195 ? -8.140 -4.906 -17.501 1.00 59.47 195 GLN A O 1
ATOM 1484 N N . PHE A 1 196 ? -7.302 -3.515 -15.947 1.00 54.62 196 PHE A N 1
ATOM 1485 C CA . PHE A 1 196 ? -8.115 -2.377 -16.376 1.00 54.62 196 PHE A CA 1
ATOM 1486 C C . PHE A 1 196 ? -7.724 -1.884 -17.774 1.00 54.62 196 PHE A C 1
ATOM 1488 O O . PHE A 1 196 ? -8.619 -1.659 -18.580 1.00 54.62 196 PHE A O 1
ATOM 1495 N N . ALA A 1 197 ? -6.428 -1.812 -18.100 1.00 49.44 197 ALA A N 1
ATOM 1496 C CA . ALA A 1 197 ? -5.949 -1.420 -19.431 1.00 49.44 197 ALA A CA 1
ATOM 1497 C C . ALA A 1 197 ? -6.389 -2.391 -20.546 1.00 49.44 197 ALA A C 1
ATOM 1499 O O . ALA A 1 197 ? -6.772 -1.970 -21.634 1.00 49.44 197 ALA A O 1
ATOM 1500 N N . LEU A 1 198 ? -6.358 -3.700 -20.269 1.00 42.03 198 LEU A N 1
ATOM 1501 C CA . LEU A 1 198 ? -6.736 -4.739 -21.235 1.00 42.03 198 LEU A CA 1
ATOM 1502 C C . LEU A 1 198 ? -8.258 -4.858 -21.411 1.00 42.03 198 LEU A C 1
ATOM 1504 O O . LEU A 1 198 ? -8.730 -5.151 -22.506 1.00 42.03 198 LEU A O 1
ATOM 1508 N N . SER A 1 199 ? -9.036 -4.624 -20.349 1.00 38.59 199 SER A N 1
ATOM 1509 C CA . SER A 1 199 ? -10.506 -4.696 -20.397 1.00 38.59 199 SER A CA 1
ATOM 1510 C C . SER A 1 199 ? -11.173 -3.475 -21.040 1.00 38.59 199 SER A C 1
ATOM 1512 O O . SER A 1 199 ? -12.310 -3.582 -21.496 1.00 38.59 199 SER A O 1
ATOM 1514 N N . THR A 1 200 ? -10.486 -2.328 -21.101 1.00 38.62 200 THR A N 1
ATOM 1515 C CA . THR A 1 200 ? -11.013 -1.099 -21.714 1.00 38.62 200 THR A CA 1
ATOM 1516 C C . THR A 1 200 ? -10.725 -0.977 -23.204 1.00 38.62 200 THR A C 1
ATOM 1518 O O . THR A 1 200 ? -11.239 -0.043 -23.812 1.00 38.62 200 THR A O 1
ATOM 1521 N N . GLY A 1 201 ? -9.977 -1.911 -23.810 1.00 36.75 201 GLY A N 1
ATOM 1522 C CA . GLY A 1 201 ? -9.768 -1.947 -25.259 1.00 36.75 201 GLY A CA 1
ATOM 1523 C C . GLY A 1 201 ? -9.358 -0.587 -25.823 1.00 36.75 201 GLY A C 1
ATOM 1524 O O . GLY A 1 201 ? -9.992 -0.098 -26.756 1.00 36.75 201 GLY A O 1
ATOM 1525 N N . ILE A 1 202 ? -8.351 0.061 -25.225 1.00 43.09 202 ILE A N 1
ATOM 1526 C CA . ILE A 1 202 ? -7.756 1.263 -25.816 1.00 43.09 202 ILE A CA 1
ATOM 1527 C C . ILE A 1 202 ? -6.940 0.799 -27.025 1.00 43.09 202 ILE A C 1
ATOM 1529 O O . ILE A 1 202 ? -5.743 0.539 -26.941 1.00 43.09 202 ILE A O 1
ATOM 1533 N N . ASP A 1 203 ? -7.642 0.627 -28.140 1.00 36.31 203 ASP A N 1
ATOM 1534 C CA . ASP A 1 203 ? -7.077 0.378 -29.455 1.00 36.31 203 ASP A CA 1
ATOM 1535 C C . ASP A 1 203 ? -6.363 1.668 -29.884 1.00 36.31 203 ASP A C 1
ATOM 1537 O O . ASP A 1 203 ? -6.995 2.680 -30.192 1.00 36.31 203 ASP A O 1
ATOM 1541 N N . ILE A 1 204 ? -5.030 1.677 -29.814 1.00 45.88 204 ILE A N 1
ATOM 1542 C CA . ILE A 1 204 ? -4.202 2.831 -30.208 1.00 45.88 204 ILE A CA 1
ATOM 1543 C C . ILE A 1 204 ? -3.943 2.837 -31.728 1.00 45.88 204 ILE A C 1
ATOM 1545 O O . ILE A 1 204 ? -3.085 3.579 -32.212 1.00 45.88 204 ILE A O 1
ATOM 1549 N N . ASP A 1 205 ? -4.692 2.046 -32.499 1.00 35.47 205 ASP A N 1
ATOM 1550 C CA . ASP A 1 205 ? -4.647 2.039 -33.960 1.00 35.47 205 ASP A CA 1
ATOM 1551 C C . ASP A 1 205 ? -5.557 3.128 -34.544 1.00 35.47 205 ASP A C 1
ATOM 1553 O O . ASP A 1 205 ? -6.643 2.907 -35.077 1.00 35.47 205 ASP A O 1
ATOM 1557 N N . GLY A 1 206 ? -5.059 4.360 -34.462 1.00 37.06 206 GLY A N 1
ATOM 1558 C CA . GLY A 1 206 ? -5.484 5.467 -35.311 1.00 37.06 206 GLY A CA 1
ATOM 1559 C C . GLY A 1 206 ? -4.487 5.659 -36.448 1.00 37.06 206 GLY A C 1
ATOM 1560 O O . GLY A 1 206 ? -3.576 6.483 -36.336 1.00 37.06 206 GLY A O 1
ATOM 1561 N N . SER A 1 207 ? -4.645 4.900 -37.534 1.00 38.56 207 SER A N 1
ATOM 1562 C CA . SER A 1 207 ? -4.025 5.222 -38.821 1.00 38.56 207 SER A CA 1
ATOM 1563 C C . SER A 1 207 ? -4.575 6.561 -39.324 1.00 38.56 207 SER A C 1
ATOM 1565 O O . SER A 1 207 ? -5.785 6.681 -39.537 1.00 38.56 207 SER A O 1
ATOM 1567 N N . ALA A 1 208 ? -3.691 7.539 -39.518 1.00 36.59 208 ALA A N 1
ATOM 1568 C CA . ALA A 1 208 ? -3.922 8.709 -40.362 1.00 36.59 208 ALA A CA 1
ATOM 1569 C C . ALA A 1 208 ? -3.085 8.567 -41.636 1.00 36.59 208 ALA A C 1
ATOM 1571 O O . ALA A 1 208 ? -1.937 8.078 -41.514 1.00 36.59 208 ALA A O 1
#

pLDDT: mean 87.25, std 13.01, range [35.47, 96.62]